Protein AF-A0A1G0J2E4-F1 (afdb_monomer)

Nearest PDB structures (foldseek):
  8hmc-assembly1_C  TM=7.148E-01  e=2.798E-01  Tetrahymena thermophila
  7qtt-assembly1_X  TM=6.176E-01  e=1.067E-01  Homo sapiens
  8j8q-assembly1_C  TM=7.287E-01  e=4.016E-01  Saccharomyces eubayanus
  7dkh-assembly2_E  TM=6.043E-01  e=2.336E-01  Saccharomyces cerevisiae S288C
  8j8p-assembly1_C  TM=6.103E-01  e=6.907E-01  Saccharomyces eubayanus

Structure (mmCIF, N/CA/C/O backbone):
data_AF-A0A1G0J2E4-F1
#
_entry.id   AF-A0A1G0J2E4-F1
#
loop_
_atom_site.group_PDB
_atom_site.id
_atom_site.type_symbol
_atom_site.label_atom_id
_atom_site.label_alt_id
_atom_site.label_comp_id
_atom_site.label_asym_id
_atom_site.label_entity_id
_atom_site.label_seq_id
_atom_site.pdbx_PDB_ins_code
_atom_site.Cartn_x
_atom_site.Cartn_y
_atom_site.Cartn_z
_atom_site.occupancy
_atom_site.B_iso_or_equiv
_atom_site.auth_seq_id
_atom_site.auth_comp_id
_atom_site.auth_asym_id
_atom_site.auth_atom_id
_atom_site.pdbx_PDB_model_num
ATOM 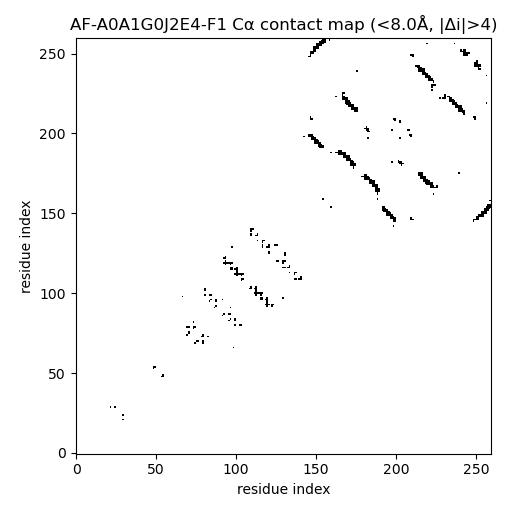1 N N . MET A 1 1 ? 17.991 -10.834 15.964 1.00 51.75 1 MET A N 1
ATOM 2 C CA . MET A 1 1 ? 19.386 -10.876 16.462 1.00 51.75 1 MET A CA 1
ATOM 3 C C . MET A 1 1 ? 19.795 -12.282 16.923 1.00 51.75 1 MET A C 1
ATOM 5 O O . MET A 1 1 ? 20.870 -12.722 16.559 1.00 51.75 1 MET A O 1
ATOM 9 N N . ILE A 1 2 ? 18.917 -13.034 17.602 1.00 51.22 2 ILE A N 1
ATOM 10 C CA . ILE A 1 2 ? 19.187 -14.397 18.121 1.00 51.22 2 ILE A CA 1
ATOM 11 C C . ILE A 1 2 ? 19.500 -15.457 17.041 1.00 51.22 2 ILE A C 1
ATOM 13 O O . ILE A 1 2 ? 20.346 -16.315 17.258 1.00 51.22 2 ILE A O 1
ATOM 17 N N . VAL A 1 3 ? 18.903 -15.365 15.846 1.00 49.97 3 VAL A N 1
ATOM 18 C CA . VAL A 1 3 ? 19.141 -16.332 14.746 1.00 49.97 3 VAL A CA 1
ATOM 19 C C . VAL A 1 3 ? 20.596 -16.314 14.248 1.00 49.97 3 VAL A C 1
ATOM 21 O O . VAL A 1 3 ? 21.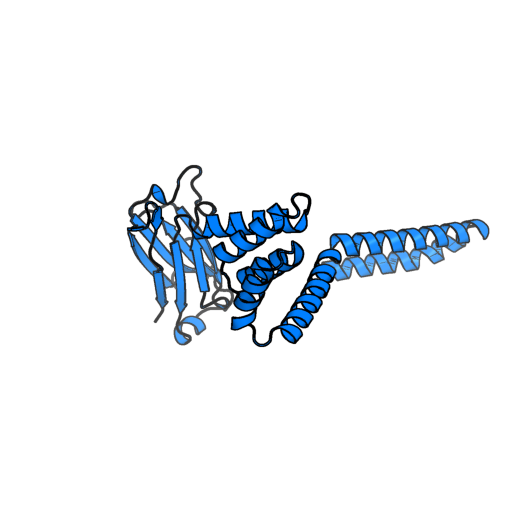151 -17.351 13.899 1.00 49.97 3 VAL A O 1
ATOM 24 N N . TRP A 1 4 ? 21.245 -15.148 14.285 1.00 52.94 4 TRP A N 1
ATOM 25 C CA . TRP A 1 4 ? 22.639 -14.991 13.858 1.00 52.94 4 TRP A CA 1
ATOM 26 C C . TRP A 1 4 ? 23.625 -15.625 14.844 1.00 52.94 4 TRP A C 1
ATOM 28 O O . TRP A 1 4 ? 24.675 -16.116 14.437 1.00 52.94 4 TRP A O 1
ATOM 38 N N . PHE A 1 5 ? 23.263 -15.669 16.128 1.00 67.31 5 PHE A N 1
ATOM 39 C CA . PHE A 1 5 ? 24.106 -16.225 17.181 1.00 67.31 5 PHE A CA 1
ATOM 40 C C . PHE A 1 5 ? 24.201 -17.754 17.083 1.00 67.31 5 PHE A C 1
ATOM 42 O O . PHE A 1 5 ? 25.294 -18.314 17.125 1.00 67.31 5 PHE A O 1
ATOM 49 N N . PHE A 1 6 ? 23.071 -18.432 16.849 1.00 61.62 6 PHE A N 1
ATOM 50 C CA . PHE A 1 6 ? 23.051 -19.888 16.666 1.00 61.62 6 PHE A CA 1
ATOM 51 C C . PHE A 1 6 ? 23.742 -20.334 15.371 1.00 61.62 6 PHE A C 1
ATOM 53 O O . PHE A 1 6 ? 24.428 -21.355 15.373 1.00 61.62 6 PHE A O 1
ATOM 60 N N . GLY A 1 7 ? 23.640 -19.545 14.294 1.00 70.94 7 GLY A N 1
ATOM 61 C CA . GLY A 1 7 ? 24.364 -19.812 13.046 1.00 70.94 7 GLY A CA 1
ATOM 62 C C . GLY A 1 7 ? 25.886 -19.789 13.226 1.00 70.94 7 GLY A C 1
ATOM 63 O O . GLY A 1 7 ? 26.574 -20.698 12.766 1.00 70.94 7 GLY A O 1
ATOM 64 N N . PHE A 1 8 ? 26.410 -18.804 13.963 1.00 74.94 8 PHE A N 1
ATOM 65 C CA . PHE A 1 8 ? 27.841 -18.718 14.277 1.00 74.94 8 PHE A CA 1
ATOM 66 C C . PHE A 1 8 ? 28.316 -19.825 15.229 1.00 74.94 8 PHE A C 1
ATOM 68 O O . PHE A 1 8 ? 29.415 -20.350 15.052 1.00 74.94 8 PHE A O 1
ATOM 75 N N . LEU A 1 9 ? 27.491 -20.215 16.205 1.00 71.06 9 LEU A N 1
ATOM 76 C CA . LEU A 1 9 ? 27.822 -21.277 17.160 1.00 71.06 9 LEU A CA 1
ATOM 77 C C . LEU A 1 9 ? 27.966 -22.643 16.467 1.00 71.06 9 LEU A C 1
ATOM 79 O O . LEU A 1 9 ? 28.937 -23.362 16.701 1.00 71.06 9 LEU A O 1
ATOM 83 N N . ILE A 1 10 ? 27.031 -22.975 15.571 1.00 72.62 10 ILE A N 1
ATOM 84 C CA . ILE A 1 10 ? 27.065 -24.220 14.789 1.00 72.62 10 ILE A CA 1
ATOM 85 C C . ILE A 1 10 ? 28.250 -24.205 13.816 1.00 72.62 10 ILE A C 1
ATOM 87 O O . ILE A 1 10 ? 28.955 -25.204 13.694 1.00 72.62 10 ILE A O 1
ATOM 91 N N . PHE A 1 11 ? 28.526 -23.067 13.174 1.00 75.06 11 PHE A N 1
ATOM 92 C CA . PHE A 1 11 ? 29.676 -22.920 12.279 1.00 75.06 11 PHE A CA 1
ATOM 93 C C . PHE A 1 11 ? 31.010 -23.119 13.019 1.00 75.06 11 PHE A C 1
ATOM 95 O O . PHE A 1 11 ? 31.873 -23.850 12.540 1.00 75.06 11 PHE A O 1
ATOM 102 N N . SER A 1 12 ? 31.150 -22.550 14.220 1.00 72.44 12 SER A N 1
ATOM 103 C CA . SER A 1 12 ? 32.334 -22.722 15.075 1.00 72.44 12 SER A CA 1
ATOM 104 C C . SER A 1 12 ? 32.546 -24.187 15.483 1.00 72.44 12 SER A C 1
ATOM 106 O O . SER A 1 12 ? 33.647 -24.720 15.343 1.00 72.44 12 SER A O 1
ATOM 108 N N . LEU A 1 13 ? 31.477 -24.883 15.889 1.00 74.56 13 LEU A N 1
ATOM 109 C CA . LEU A 1 13 ? 31.532 -26.307 16.240 1.00 74.56 13 LEU A CA 1
ATOM 110 C C . LEU A 1 13 ? 31.956 -27.190 15.059 1.00 74.56 13 LEU A C 1
ATOM 112 O O . LEU A 1 13 ? 32.762 -28.104 15.233 1.00 74.56 13 LEU A O 1
ATOM 116 N N . VAL A 1 14 ? 31.468 -26.897 13.851 1.00 72.62 14 VAL A N 1
ATOM 117 C CA . VAL A 1 14 ? 31.841 -27.635 12.633 1.00 72.62 14 VAL A CA 1
ATOM 118 C C . VAL A 1 14 ? 33.313 -27.398 12.276 1.00 72.62 14 VAL A C 1
ATOM 120 O O . VAL A 1 14 ? 34.027 -28.353 11.977 1.00 72.62 14 VAL A O 1
ATOM 123 N N . VAL A 1 15 ? 33.804 -26.160 12.381 1.00 73.25 15 VAL A N 1
ATOM 124 C CA . VAL A 1 15 ? 35.209 -25.810 12.095 1.00 73.25 15 VAL A CA 1
ATOM 125 C C . VAL A 1 15 ? 36.185 -26.492 13.064 1.00 73.25 15 VAL A C 1
ATOM 127 O O . VAL A 1 15 ? 37.287 -26.857 12.655 1.00 73.25 15 VAL A O 1
ATOM 130 N N . ILE A 1 16 ? 35.777 -26.737 14.314 1.00 73.56 16 ILE A N 1
ATOM 131 C CA . ILE A 1 16 ? 36.595 -27.420 15.333 1.00 73.56 16 ILE A CA 1
ATOM 132 C C . ILE A 1 16 ? 36.508 -28.955 15.215 1.00 73.56 16 ILE A C 1
ATOM 134 O O . ILE A 1 16 ? 37.504 -29.649 15.424 1.00 73.56 16 ILE A O 1
ATOM 138 N N . ALA A 1 17 ? 35.353 -29.511 14.837 1.00 69.50 17 ALA A N 1
ATOM 139 C CA . ALA A 1 17 ? 35.167 -30.961 14.713 1.00 69.50 17 ALA A CA 1
ATOM 140 C C . ALA A 1 17 ? 35.919 -31.575 13.513 1.00 69.50 17 ALA A C 1
ATOM 142 O O . ALA A 1 17 ? 36.373 -32.720 13.573 1.00 69.50 17 ALA A O 1
ATOM 143 N N . ILE A 1 18 ? 36.099 -30.812 12.431 1.00 67.00 18 ILE A N 1
ATOM 144 C CA . ILE A 1 18 ? 36.776 -31.254 11.200 1.00 67.00 18 ILE A CA 1
ATOM 145 C C . ILE A 1 18 ? 38.258 -31.640 11.413 1.00 67.00 18 ILE A C 1
ATOM 147 O O . ILE A 1 18 ? 38.644 -32.723 10.962 1.00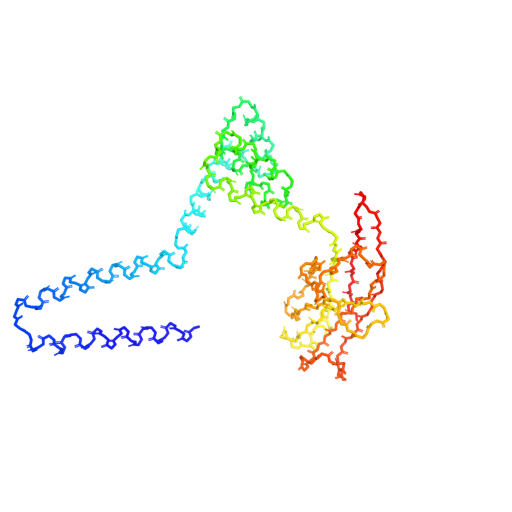 67.00 18 ILE A O 1
ATOM 151 N N . PRO A 1 19 ? 39.116 -30.848 12.093 1.00 59.69 19 PRO A N 1
ATOM 152 C CA . PRO A 1 19 ? 40.505 -31.239 12.346 1.00 59.69 19 PRO A CA 1
ATOM 153 C C . PRO A 1 19 ? 40.621 -32.454 13.278 1.00 59.69 19 PRO A C 1
ATOM 155 O O . PRO A 1 19 ? 41.456 -33.323 13.014 1.00 59.69 19 PRO A O 1
ATOM 158 N N . LEU A 1 20 ? 39.741 -32.569 14.282 1.00 63.78 20 LEU A N 1
ATOM 159 C CA . LEU A 1 20 ? 39.646 -33.728 15.183 1.00 63.78 20 LEU A CA 1
ATOM 160 C C . LEU A 1 20 ? 39.275 -35.013 14.430 1.00 63.78 20 LEU A C 1
ATOM 162 O O . LEU A 1 20 ? 39.907 -36.048 14.625 1.00 63.78 20 LEU A O 1
ATOM 166 N N . PHE A 1 21 ? 38.327 -34.940 13.495 1.00 63.97 21 PHE A N 1
ATOM 167 C CA . PHE A 1 21 ? 37.951 -36.077 12.651 1.00 63.97 21 PHE A CA 1
ATOM 168 C C . PHE A 1 21 ? 39.024 -36.408 11.600 1.00 63.97 21 PHE A C 1
ATOM 170 O O . PHE A 1 21 ? 39.232 -37.567 11.237 1.00 63.97 21 PHE A O 1
ATOM 177 N N . SER A 1 22 ? 39.779 -35.403 11.143 1.00 60.44 22 SER A N 1
ATOM 178 C CA . SER A 1 22 ? 40.856 -35.593 10.168 1.00 60.44 22 SER A CA 1
ATOM 179 C C . SER A 1 22 ? 42.029 -36.413 10.714 1.00 60.44 22 SER A C 1
ATOM 181 O O . SER A 1 22 ? 42.774 -36.985 9.922 1.00 60.44 22 SER A O 1
ATOM 183 N N . LEU A 1 23 ? 42.218 -36.502 12.035 1.00 62.69 23 LEU A N 1
ATOM 184 C CA . LEU A 1 23 ? 43.274 -37.313 12.659 1.00 62.69 23 LEU A CA 1
ATOM 185 C C . LEU A 1 23 ? 43.113 -38.821 12.389 1.00 62.69 23 LEU A C 1
ATOM 187 O O . LEU A 1 23 ? 44.105 -39.540 12.429 1.00 62.69 23 LEU A O 1
ATOM 191 N N . LEU A 1 24 ? 41.913 -39.278 12.013 1.00 60.47 24 LEU A N 1
ATOM 192 C CA . LEU A 1 24 ? 41.598 -40.686 11.730 1.00 60.47 24 LEU A CA 1
ATOM 193 C C . LEU A 1 24 ? 41.700 -41.072 10.239 1.00 60.47 24 LEU A C 1
ATOM 195 O O . LEU A 1 24 ? 41.500 -42.235 9.893 1.00 60.47 24 LEU A O 1
ATOM 199 N N . LEU A 1 25 ? 41.991 -40.130 9.330 1.00 62.25 25 LEU A N 1
ATOM 200 C CA . LEU A 1 25 ? 41.953 -40.374 7.880 1.00 62.25 25 LEU A CA 1
ATOM 201 C C . LEU A 1 25 ? 43.331 -40.301 7.200 1.00 62.25 25 LEU A C 1
ATOM 203 O O . LEU A 1 25 ? 44.137 -39.400 7.440 1.00 62.25 25 LEU A O 1
ATOM 207 N N . THR A 1 26 ? 43.568 -41.224 6.260 1.00 66.00 26 THR A N 1
ATOM 208 C CA . THR A 1 26 ?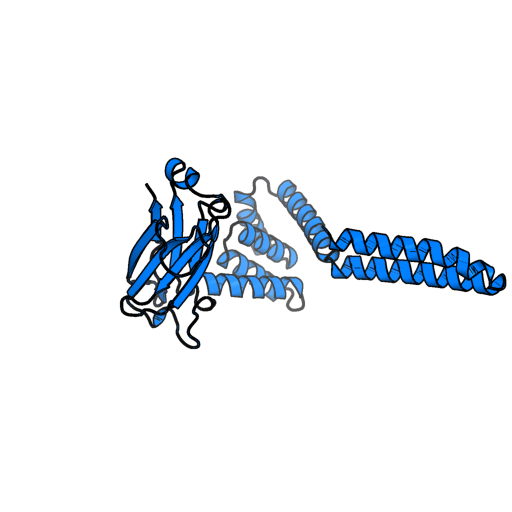 44.779 -41.309 5.425 1.00 66.00 26 THR A CA 1
ATOM 209 C C . THR A 1 26 ? 45.023 -40.010 4.642 1.00 66.00 26 THR A C 1
ATOM 211 O O . THR A 1 26 ? 44.080 -39.400 4.134 1.00 66.00 26 THR A O 1
ATOM 214 N N . ARG A 1 27 ? 46.294 -39.610 4.465 1.00 68.25 27 ARG A N 1
ATOM 215 C CA . ARG A 1 27 ? 46.726 -38.333 3.845 1.00 68.25 27 ARG A CA 1
ATOM 216 C C . ARG A 1 27 ? 46.011 -37.977 2.529 1.00 68.25 27 ARG A C 1
ATOM 218 O O . ARG A 1 27 ? 45.692 -36.812 2.319 1.00 68.25 27 ARG A O 1
ATOM 225 N N . ARG A 1 28 ? 45.698 -38.961 1.673 1.00 68.44 28 ARG A N 1
ATOM 226 C CA . ARG A 1 28 ? 44.948 -38.734 0.421 1.00 68.44 28 ARG A CA 1
ATOM 227 C C . ARG A 1 28 ? 43.482 -38.339 0.645 1.00 68.44 28 ARG A C 1
ATOM 229 O O . ARG A 1 28 ? 42.984 -37.486 -0.076 1.00 68.44 28 ARG A O 1
ATOM 236 N N . ARG A 1 29 ? 42.795 -38.890 1.654 1.00 68.31 29 ARG A N 1
ATOM 237 C CA . ARG A 1 29 ? 41.379 -38.578 1.933 1.00 68.31 29 ARG A CA 1
ATOM 238 C C . ARG A 1 29 ? 41.187 -37.172 2.518 1.00 68.31 29 ARG A C 1
ATOM 240 O O . ARG A 1 29 ? 40.175 -36.543 2.232 1.00 68.31 29 ARG A O 1
ATOM 247 N N . LYS A 1 30 ? 42.175 -36.641 3.255 1.00 69.88 30 LYS A N 1
ATOM 248 C CA . LYS A 1 30 ? 42.134 -35.265 3.793 1.00 69.88 30 LYS A CA 1
ATOM 249 C C . LYS A 1 30 ? 42.059 -34.203 2.690 1.00 69.88 30 LYS A C 1
ATOM 251 O O . LYS A 1 30 ? 41.295 -33.253 2.814 1.00 69.88 30 LYS A O 1
ATOM 256 N N . LEU A 1 31 ? 42.813 -34.389 1.603 1.00 72.12 31 LEU A N 1
ATOM 257 C CA . LEU A 1 31 ? 42.830 -33.454 0.471 1.00 72.12 31 LEU A CA 1
ATOM 258 C C . LEU A 1 31 ? 41.483 -33.412 -0.265 1.00 72.12 31 LEU A C 1
ATOM 260 O O . LEU A 1 31 ? 41.003 -32.330 -0.589 1.00 72.12 31 LEU A O 1
ATOM 264 N N . PHE A 1 32 ? 40.835 -34.566 -0.460 1.00 76.12 32 PHE A N 1
ATOM 265 C CA . PHE A 1 32 ? 39.503 -34.622 -1.072 1.00 76.12 32 PHE A CA 1
ATOM 266 C C . PHE A 1 32 ? 38.431 -33.942 -0.216 1.00 76.12 32 PHE A C 1
ATOM 268 O O . PHE A 1 32 ? 37.598 -33.215 -0.749 1.00 76.12 32 PHE A O 1
ATOM 275 N N . ILE A 1 33 ? 38.468 -34.142 1.105 1.00 79.19 33 ILE A N 1
ATOM 276 C CA . ILE A 1 33 ? 37.508 -33.518 2.025 1.00 79.19 33 ILE A CA 1
ATOM 277 C C . ILE A 1 33 ? 37.673 -31.998 2.027 1.00 79.19 33 ILE A C 1
ATOM 279 O O . ILE A 1 33 ? 36.678 -31.288 1.931 1.00 79.19 33 ILE A O 1
ATOM 283 N N . LEU A 1 34 ? 38.912 -31.499 2.080 1.00 79.75 34 LEU A N 1
ATOM 284 C CA . LEU A 1 34 ? 39.188 -30.061 2.019 1.00 79.75 34 LEU A CA 1
ATOM 285 C C . LEU A 1 34 ? 38.664 -29.441 0.719 1.00 79.75 34 LEU A C 1
ATOM 287 O O . LEU A 1 34 ? 37.985 -28.420 0.767 1.00 79.75 34 LEU A O 1
ATOM 291 N N . PHE A 1 35 ? 38.905 -30.092 -0.422 1.00 84.75 35 PHE A N 1
ATOM 292 C CA . 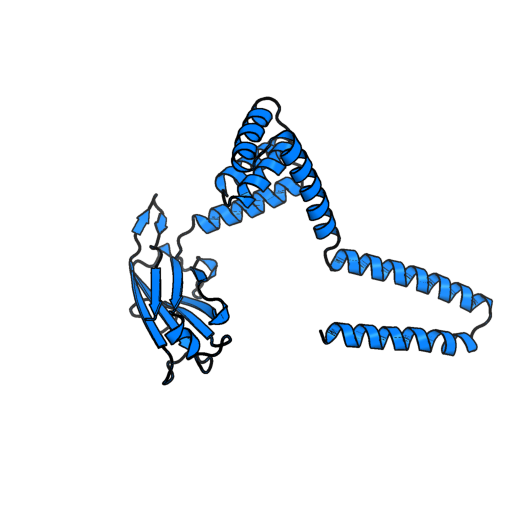PHE A 1 35 ? 38.396 -29.631 -1.713 1.00 84.75 35 PHE A CA 1
ATOM 293 C C . PHE A 1 35 ? 36.860 -29.562 -1.741 1.00 84.75 35 PHE A C 1
ATOM 295 O O . PHE A 1 35 ? 36.295 -28.520 -2.075 1.00 84.75 35 PHE A O 1
ATOM 302 N N . PHE A 1 36 ? 36.172 -30.633 -1.331 1.00 83.75 36 PHE A N 1
ATOM 303 C CA . PHE A 1 36 ? 34.706 -30.661 -1.306 1.00 83.75 36 PHE A CA 1
ATOM 304 C C . PHE A 1 36 ? 34.110 -29.645 -0.328 1.00 83.75 36 PHE A C 1
ATOM 306 O O . PHE A 1 36 ? 33.100 -29.020 -0.644 1.00 83.75 36 PHE A O 1
ATOM 313 N N . LEU A 1 37 ? 34.740 -29.436 0.830 1.00 84.44 37 LEU A N 1
ATOM 314 C CA . LEU A 1 37 ? 34.291 -28.455 1.815 1.00 84.44 37 LEU A CA 1
ATOM 315 C C . LEU A 1 37 ? 34.405 -27.022 1.274 1.00 84.44 37 LEU A C 1
ATOM 317 O O . LEU A 1 37 ? 33.488 -26.224 1.460 1.00 84.44 37 LEU A O 1
ATOM 321 N N . SER A 1 38 ? 35.489 -26.698 0.562 1.00 83.12 38 SER A N 1
ATOM 322 C CA . SER A 1 38 ? 35.655 -25.393 -0.090 1.00 83.12 38 SER A CA 1
ATOM 323 C C . SER A 1 38 ? 34.610 -25.155 -1.181 1.00 83.12 38 SER A C 1
ATOM 325 O O . SER A 1 38 ? 34.040 -24.067 -1.255 1.00 83.12 38 SER A O 1
ATOM 327 N N . VAL A 1 39 ? 34.307 -26.173 -1.992 1.00 92.19 39 VAL A N 1
ATOM 328 C CA . VAL A 1 39 ? 33.250 -26.088 -3.013 1.00 92.19 39 VAL A CA 1
ATOM 329 C C . VAL A 1 39 ? 31.879 -25.906 -2.360 1.00 92.19 39 VAL A C 1
ATOM 331 O O . VAL A 1 39 ? 31.117 -25.030 -2.770 1.00 92.19 39 VAL A O 1
ATOM 334 N N . LEU A 1 40 ? 31.584 -26.666 -1.302 1.00 89.19 40 LEU A N 1
ATOM 335 C CA . LEU A 1 40 ? 30.336 -26.546 -0.551 1.00 89.19 40 LEU A CA 1
ATOM 336 C C . LEU A 1 40 ? 30.187 -25.148 0.064 1.00 89.19 40 LEU A C 1
ATOM 338 O O . LEU A 1 40 ? 29.115 -24.555 -0.018 1.00 89.19 40 LEU A O 1
ATOM 342 N N . PHE A 1 41 ? 31.263 -24.589 0.620 1.00 89.50 41 PHE A N 1
ATOM 343 C CA . PHE A 1 41 ? 31.267 -23.243 1.190 1.00 89.50 41 PHE A CA 1
ATOM 344 C C . PHE A 1 41 ? 30.952 -22.166 0.142 1.00 89.50 41 PHE A C 1
ATOM 346 O O . PHE A 1 41 ? 30.107 -21.303 0.387 1.00 89.50 41 PHE A O 1
ATOM 353 N N . LEU A 1 42 ? 31.559 -22.240 -1.049 1.00 91.88 42 LEU A N 1
ATOM 354 C CA . LEU A 1 42 ? 31.254 -21.322 -2.154 1.00 91.88 42 LEU A CA 1
ATOM 355 C C . LEU A 1 42 ? 29.805 -21.460 -2.632 1.00 91.88 42 LEU A C 1
ATOM 357 O O . LEU A 1 42 ? 29.142 -20.458 -2.901 1.00 91.88 42 LEU A O 1
ATOM 361 N N . MET A 1 43 ? 29.294 -22.688 -2.700 1.00 91.12 43 MET A N 1
ATOM 362 C CA . MET A 1 43 ? 27.932 -22.963 -3.152 1.00 91.12 43 MET A CA 1
ATOM 363 C C . MET A 1 43 ? 26.885 -22.451 -2.151 1.00 91.12 43 MET A C 1
ATOM 365 O O . MET A 1 43 ? 25.909 -21.815 -2.549 1.00 91.12 43 MET A O 1
ATOM 369 N N . VAL A 1 44 ? 27.117 -22.650 -0.849 1.00 91.50 44 VAL A N 1
ATOM 370 C CA . VAL A 1 44 ? 26.257 -22.141 0.231 1.00 91.50 44 VAL A CA 1
ATOM 371 C C . VAL A 1 44 ? 26.317 -20.616 0.304 1.00 91.50 44 VAL A C 1
ATOM 373 O O . VAL A 1 44 ? 25.270 -19.974 0.374 1.00 91.50 44 VAL A O 1
ATOM 376 N N . GLY A 1 45 ? 27.512 -20.022 0.228 1.00 84.44 45 GLY A N 1
ATOM 377 C CA . GLY A 1 45 ? 27.689 -18.567 0.218 1.00 84.44 45 GLY A CA 1
ATOM 378 C C . GLY A 1 45 ? 27.014 -17.902 -0.984 1.00 84.44 45 GLY A C 1
ATOM 379 O O . GLY A 1 45 ? 26.288 -16.921 -0.821 1.00 84.44 45 GLY A O 1
ATOM 380 N N . GLY A 1 46 ? 27.177 -18.476 -2.180 1.00 86.06 46 GLY A N 1
ATOM 381 C CA . GLY A 1 46 ? 26.478 -18.038 -3.387 1.00 86.06 46 GLY A CA 1
ATOM 382 C C . GLY A 1 46 ? 24.960 -18.165 -3.247 1.00 86.06 46 GLY A C 1
ATOM 383 O O . GLY A 1 46 ? 24.238 -17.200 -3.489 1.00 86.06 46 GLY A O 1
ATOM 384 N N . GLY A 1 47 ? 24.467 -19.317 -2.783 1.00 86.19 47 GLY A N 1
ATOM 385 C CA . GLY A 1 47 ? 23.040 -19.553 -2.551 1.00 86.19 47 GLY A CA 1
ATOM 386 C C . GLY A 1 47 ? 22.419 -18.556 -1.569 1.00 86.19 47 GLY A C 1
ATOM 387 O O . GLY A 1 47 ? 21.370 -17.985 -1.858 1.00 86.19 47 GLY A O 1
ATOM 388 N N . LEU A 1 48 ? 23.095 -18.274 -0.453 1.00 85.12 48 LEU A N 1
ATOM 389 C CA . LEU A 1 48 ? 22.686 -17.255 0.520 1.00 85.12 48 LEU A CA 1
ATOM 390 C C . LEU A 1 48 ? 22.673 -15.846 -0.079 1.00 85.12 48 LEU A C 1
ATOM 392 O O . LEU A 1 48 ? 21.728 -15.101 0.167 1.00 85.12 48 LEU A O 1
ATOM 396 N N . TYR A 1 49 ? 23.670 -15.484 -0.892 1.00 79.19 49 TYR A N 1
ATOM 397 C CA . TYR A 1 49 ? 23.702 -14.195 -1.591 1.00 79.19 49 TYR A CA 1
ATOM 398 C C . TYR A 1 49 ? 22.502 -14.023 -2.536 1.00 79.19 49 TYR A C 1
ATOM 400 O O . TYR A 1 49 ? 21.881 -12.957 -2.573 1.00 79.19 49 TYR A O 1
ATOM 408 N N . PHE A 1 50 ? 22.129 -15.080 -3.263 1.00 78.31 50 PHE A N 1
ATOM 409 C CA . PHE A 1 50 ? 20.937 -15.073 -4.111 1.00 78.31 50 PHE A CA 1
ATOM 410 C C . PHE A 1 50 ? 19.637 -15.043 -3.290 1.00 78.31 50 PHE A C 1
ATOM 412 O O . PHE A 1 50 ? 18.742 -14.263 -3.617 1.00 78.31 50 PHE A O 1
ATOM 419 N N . PHE A 1 51 ? 19.544 -15.823 -2.208 1.00 76.12 51 PHE A N 1
ATOM 420 C CA . PHE A 1 51 ? 18.348 -15.931 -1.361 1.00 76.12 51 PHE A CA 1
ATOM 421 C C . PHE A 1 51 ? 18.060 -14.658 -0.551 1.00 76.12 51 PHE A C 1
ATOM 423 O O . PHE A 1 51 ? 16.909 -14.252 -0.423 1.00 76.12 51 PHE A O 1
ATOM 430 N N . LEU A 1 52 ? 19.098 -13.976 -0.057 1.00 73.19 52 LEU A N 1
ATOM 431 C CA . LEU A 1 52 ? 18.984 -12.705 0.674 1.00 73.19 52 LEU A CA 1
ATOM 432 C C . LEU A 1 52 ? 18.772 -11.489 -0.248 1.00 73.19 52 LEU A C 1
ATOM 434 O O . LEU A 1 52 ? 18.734 -10.355 0.226 1.00 73.19 52 LEU A O 1
ATOM 438 N N . GLY A 1 53 ? 18.629 -11.702 -1.560 1.00 70.12 53 GLY A N 1
ATOM 439 C CA . GLY A 1 53 ? 18.293 -10.640 -2.506 1.00 70.12 53 GLY A CA 1
ATOM 440 C C . GLY A 1 53 ? 19.481 -9.798 -2.981 1.00 70.12 53 GLY A C 1
ATOM 441 O O . GLY A 1 53 ? 19.285 -8.652 -3.385 1.00 70.12 53 GLY A O 1
ATOM 442 N N . GLY A 1 54 ? 20.708 -10.333 -3.009 1.00 74.06 54 GLY A N 1
ATOM 443 C CA . GLY A 1 54 ? 21.887 -9.624 -3.535 1.00 74.06 54 GLY A CA 1
ATOM 444 C C . GLY A 1 54 ? 21.704 -9.107 -4.973 1.00 74.06 54 GLY A C 1
ATOM 445 O O . GLY A 1 54 ? 22.121 -7.996 -5.303 1.00 74.06 54 GLY A O 1
ATOM 446 N N . LEU A 1 55 ? 20.956 -9.844 -5.807 1.00 60.94 55 LEU A N 1
ATOM 447 C CA . LEU A 1 55 ? 20.549 -9.402 -7.151 1.00 60.94 55 LEU A CA 1
ATOM 448 C C . LEU A 1 55 ? 19.715 -8.113 -7.137 1.00 60.94 55 LEU A C 1
ATOM 450 O O . LEU A 1 55 ? 19.818 -7.303 -8.058 1.00 60.94 55 LEU A O 1
ATOM 454 N N . GLN A 1 56 ? 18.888 -7.913 -6.112 1.00 61.81 56 GLN A N 1
ATOM 455 C CA . GLN A 1 56 ? 18.056 -6.722 -5.977 1.00 61.81 56 GLN A CA 1
ATOM 456 C C . GLN A 1 56 ? 18.910 -5.501 -5.625 1.00 61.81 56 GLN A C 1
ATOM 458 O O . GLN A 1 56 ? 18.740 -4.446 -6.233 1.00 61.81 56 GLN A O 1
ATOM 463 N N . GLN A 1 57 ? 19.888 -5.656 -4.728 1.00 63.97 57 GLN A N 1
ATOM 464 C CA . GLN A 1 57 ? 20.835 -4.588 -4.385 1.00 63.97 57 GLN A CA 1
ATOM 465 C C . GLN A 1 57 ? 21.691 -4.172 -5.588 1.00 63.97 57 GLN A C 1
ATOM 467 O O . GLN A 1 57 ? 21.879 -2.980 -5.832 1.00 63.97 57 GLN A O 1
ATOM 472 N N . LEU A 1 58 ? 22.142 -5.134 -6.398 1.00 66.00 58 LEU A N 1
ATOM 473 C CA . LEU A 1 58 ? 22.948 -4.848 -7.586 1.00 66.00 58 LEU A CA 1
ATOM 474 C C . LEU A 1 58 ? 22.150 -4.104 -8.674 1.00 66.00 58 LEU A C 1
ATOM 476 O O . LEU A 1 58 ? 22.699 -3.242 -9.363 1.00 66.00 58 LEU A O 1
ATOM 480 N N . ARG A 1 59 ? 20.844 -4.383 -8.803 1.00 66.44 59 ARG A N 1
ATOM 481 C CA . ARG A 1 59 ? 19.930 -3.622 -9.678 1.00 66.44 59 ARG A CA 1
ATOM 482 C C . ARG A 1 59 ? 19.711 -2.199 -9.171 1.00 66.44 59 ARG A C 1
ATOM 484 O O . ARG A 1 59 ? 19.804 -1.265 -9.958 1.00 66.44 59 ARG A O 1
ATOM 491 N N . LEU A 1 60 ? 19.486 -2.018 -7.868 1.00 64.00 60 LEU A N 1
ATOM 492 C CA . LEU A 1 60 ? 19.332 -0.689 -7.260 1.00 64.00 60 LEU A CA 1
ATOM 493 C C . LEU A 1 60 ? 20.587 0.178 -7.461 1.00 64.00 60 LEU A C 1
ATOM 495 O O . LEU A 1 60 ? 20.469 1.352 -7.805 1.00 64.00 60 LEU A O 1
ATOM 499 N N . TYR A 1 61 ? 21.779 -0.412 -7.333 1.00 67.81 61 TYR A N 1
ATOM 500 C CA . TYR A 1 61 ? 23.052 0.267 -7.587 1.00 67.81 61 TYR A CA 1
ATOM 501 C C . TYR A 1 61 ? 23.233 0.669 -9.062 1.00 67.81 61 TYR A C 1
ATOM 503 O O . TYR A 1 61 ? 23.572 1.818 -9.351 1.00 67.81 61 TYR A O 1
ATOM 511 N N . LYS A 1 62 ? 22.950 -0.240 -10.011 1.00 71.06 62 LYS A N 1
ATOM 512 C CA . LYS A 1 62 ? 22.997 0.063 -11.455 1.00 71.06 62 LYS A CA 1
ATOM 513 C C . LYS A 1 62 ? 21.994 1.151 -11.849 1.00 71.06 62 LYS A C 1
ATOM 515 O O . LYS A 1 62 ? 22.365 2.090 -12.547 1.00 71.06 62 LYS A O 1
ATOM 520 N N . ASN A 1 63 ? 20.767 1.077 -11.342 1.00 67.69 63 ASN A N 1
ATOM 521 C CA . ASN A 1 63 ? 19.733 2.077 -11.603 1.00 67.69 63 ASN A CA 1
ATOM 522 C C . ASN A 1 63 ? 20.120 3.445 -11.019 1.00 67.69 63 ASN A C 1
ATOM 524 O O . ASN A 1 63 ? 19.923 4.467 -11.669 1.00 67.69 63 ASN A O 1
ATOM 528 N N . GLY A 1 64 ? 20.741 3.481 -9.834 1.00 68.81 64 GLY A N 1
ATOM 529 C CA . GLY A 1 64 ? 21.269 4.711 -9.236 1.00 68.81 64 GLY A CA 1
ATOM 530 C C . GLY A 1 64 ? 22.382 5.367 -10.064 1.00 68.81 64 GLY A C 1
ATOM 531 O O . GLY A 1 64 ? 22.402 6.590 -10.201 1.00 68.81 64 GLY A O 1
ATOM 532 N N . LEU A 1 65 ? 23.273 4.575 -10.670 1.00 73.12 65 LEU A N 1
ATOM 533 C CA . LEU A 1 65 ? 24.307 5.069 -11.590 1.00 73.12 65 LEU A CA 1
ATOM 534 C C . LEU A 1 65 ? 23.712 5.664 -12.872 1.00 73.12 65 LEU A C 1
ATOM 536 O O . LEU A 1 65 ? 24.197 6.683 -13.360 1.00 73.12 65 LEU A O 1
ATOM 540 N N . GLU A 1 66 ? 22.659 5.060 -13.413 1.00 67.81 66 GLU A N 1
ATOM 541 C CA . GLU A 1 66 ? 21.978 5.582 -14.603 1.00 67.81 66 GLU A CA 1
ATOM 542 C C . GLU A 1 66 ? 21.178 6.844 -14.305 1.00 67.81 66 GLU A C 1
ATOM 544 O O . GLU A 1 66 ? 21.263 7.812 -15.057 1.00 67.81 66 GLU A O 1
ATOM 549 N N . ILE A 1 67 ? 20.487 6.887 -13.165 1.00 64.69 67 ILE A N 1
ATOM 550 C CA . ILE A 1 67 ? 19.817 8.098 -12.683 1.00 64.69 67 ILE A CA 1
ATOM 551 C C . ILE A 1 67 ? 20.841 9.217 -12.454 1.00 64.69 67 ILE A C 1
ATOM 553 O O . ILE A 1 67 ? 20.552 10.367 -12.772 1.00 64.69 67 ILE A O 1
ATOM 557 N N . LYS A 1 68 ? 22.049 8.907 -11.962 1.00 69.44 68 LYS A N 1
ATOM 558 C CA . LYS A 1 68 ? 23.134 9.889 -11.814 1.00 69.44 68 LYS A CA 1
ATOM 559 C C . LYS A 1 68 ? 23.610 10.431 -13.167 1.00 69.44 68 LYS A C 1
ATOM 561 O O . LYS A 1 68 ? 23.693 11.646 -13.308 1.00 69.44 68 LYS A O 1
ATOM 566 N N . LYS A 1 69 ? 23.832 9.567 -14.166 1.00 73.00 69 LYS A N 1
ATOM 567 C CA . LYS A 1 69 ? 24.188 9.987 -15.538 1.00 73.00 69 LYS A CA 1
ATOM 568 C C . LYS A 1 69 ? 23.106 10.864 -16.169 1.00 73.00 69 LYS A C 1
ATOM 570 O O . LYS A 1 69 ? 23.412 11.889 -16.761 1.00 73.00 69 LYS A O 1
ATOM 575 N N . ILE A 1 70 ? 21.837 10.506 -15.982 1.00 67.94 70 ILE A N 1
ATOM 576 C CA . ILE A 1 70 ? 20.704 11.323 -16.431 1.00 67.94 70 ILE A CA 1
ATOM 577 C C . ILE A 1 70 ? 20.670 12.651 -15.660 1.00 67.94 70 ILE A C 1
ATOM 579 O O . ILE A 1 70 ? 20.499 13.711 -16.244 1.00 67.94 70 ILE A O 1
ATOM 583 N N . LYS A 1 71 ? 20.884 12.661 -14.348 1.00 66.69 71 LYS A N 1
ATOM 584 C CA . LYS A 1 71 ? 20.924 13.917 -13.588 1.00 66.69 71 LYS A CA 1
ATOM 585 C C . LYS A 1 71 ? 22.042 14.851 -14.076 1.00 66.69 71 LYS A C 1
ATOM 587 O O . LYS A 1 71 ? 21.813 16.052 -14.184 1.00 66.69 71 LYS A O 1
ATOM 592 N N . GLU A 1 72 ? 23.211 14.302 -14.401 1.00 71.12 72 GLU A N 1
ATOM 593 C CA . GLU A 1 72 ? 24.344 15.03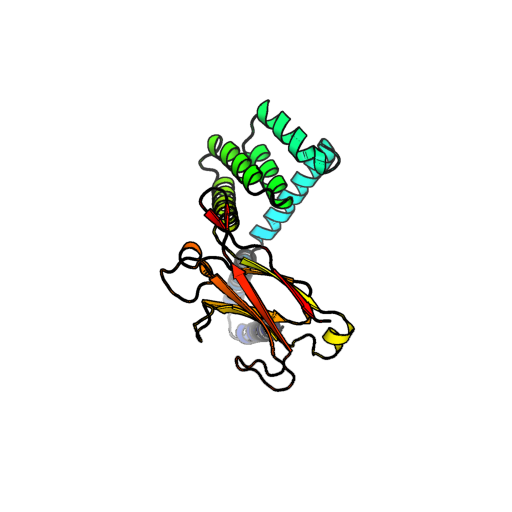5 -14.985 1.00 71.12 72 GLU A CA 1
ATOM 594 C C . GLU A 1 72 ? 24.041 15.551 -16.406 1.00 71.12 72 GLU A C 1
ATOM 596 O O . GLU A 1 72 ? 24.424 16.669 -16.736 1.00 71.12 72 GLU A O 1
ATOM 601 N N . GLU A 1 73 ? 23.301 14.794 -17.221 1.00 65.31 73 GLU A N 1
ATOM 602 C CA . GLU A 1 73 ? 22.919 15.182 -18.590 1.00 65.31 73 GLU A CA 1
ATOM 603 C C . GLU A 1 73 ? 21.726 16.169 -18.639 1.00 65.31 73 GLU A C 1
ATOM 605 O O . GLU A 1 73 ? 21.658 17.001 -19.543 1.00 65.31 73 GLU A O 1
ATOM 610 N N . TYR A 1 74 ? 20.784 16.121 -17.682 1.00 59.22 74 TYR A N 1
ATOM 611 C CA . TYR A 1 74 ? 19.487 16.827 -17.769 1.00 59.22 74 TYR A CA 1
ATOM 612 C C . TYR A 1 74 ? 19.237 17.922 -16.706 1.00 59.22 74 TYR A C 1
ATOM 614 O O . TYR A 1 74 ? 18.339 18.753 -16.910 1.00 59.22 74 TYR A O 1
ATOM 622 N N . GLY A 1 75 ? 20.017 17.993 -15.618 1.00 64.50 75 GLY A N 1
ATOM 623 C CA . GLY A 1 75 ? 19.906 19.030 -14.576 1.00 64.50 75 GLY A CA 1
ATOM 624 C C . GLY A 1 75 ? 18.948 18.689 -13.418 1.00 64.50 75 GLY A C 1
ATOM 625 O O . GLY A 1 75 ? 18.851 17.538 -13.000 1.00 64.50 75 GLY A O 1
ATOM 626 N N . ALA A 1 76 ? 18.274 19.690 -12.831 1.00 58.41 76 ALA A N 1
ATOM 627 C CA . ALA A 1 76 ? 17.398 19.515 -11.658 1.00 58.41 76 ALA A CA 1
ATOM 628 C C . ALA A 1 76 ? 16.143 18.653 -11.945 1.00 58.41 76 ALA A C 1
ATOM 630 O O . ALA A 1 76 ? 15.551 18.745 -13.021 1.00 58.41 76 ALA A O 1
ATOM 631 N N . LEU A 1 77 ? 15.737 17.843 -10.953 1.00 54.56 77 LEU A N 1
ATOM 632 C CA . LEU A 1 77 ? 14.807 16.701 -11.067 1.00 54.56 77 LEU A CA 1
ATOM 633 C C . LEU A 1 77 ? 13.428 17.026 -11.672 1.00 54.56 77 LEU A C 1
ATOM 635 O O . LEU A 1 77 ? 12.890 16.196 -12.406 1.00 54.56 77 LEU A O 1
ATOM 639 N N . ASP A 1 78 ? 12.885 18.219 -11.434 1.00 58.53 78 ASP A N 1
ATOM 640 C CA . ASP A 1 78 ? 11.520 18.577 -11.853 1.00 58.53 78 ASP A CA 1
ATOM 641 C C . ASP A 1 78 ? 11.382 18.715 -13.380 1.00 58.53 78 ASP A C 1
ATOM 643 O O . ASP A 1 78 ? 10.330 18.426 -13.948 1.00 58.53 78 ASP A O 1
ATOM 647 N N . ASN A 1 79 ? 12.478 19.051 -14.071 1.00 68.81 79 ASN A N 1
ATOM 648 C CA . ASN A 1 79 ? 12.514 19.210 -15.529 1.00 68.81 79 ASN A CA 1
ATOM 649 C C . ASN A 1 79 ? 13.028 17.966 -16.273 1.00 68.81 79 ASN A C 1
ATOM 651 O O . ASN A 1 79 ? 12.956 17.919 -17.505 1.00 68.81 79 ASN A O 1
ATOM 655 N N . ILE A 1 80 ? 13.539 16.952 -15.561 1.00 76.31 80 ILE A N 1
ATOM 656 C CA . ILE A 1 80 ? 14.106 15.745 -16.186 1.00 76.31 80 ILE A CA 1
ATOM 657 C C . ILE A 1 80 ? 13.011 14.938 -16.876 1.00 76.31 80 ILE A C 1
ATOM 659 O O . ILE A 1 80 ? 13.186 14.553 -18.027 1.00 76.31 80 ILE A O 1
ATOM 663 N N . ALA A 1 81 ? 11.872 14.714 -16.211 1.00 82.50 81 ALA A N 1
ATOM 664 C CA . ALA A 1 81 ? 10.780 13.926 -16.783 1.00 82.50 81 ALA A CA 1
ATOM 665 C C . ALA A 1 81 ? 10.258 14.547 -18.086 1.00 82.50 81 ALA A C 1
ATOM 667 O O . ALA A 1 81 ? 10.030 13.840 -19.064 1.00 82.50 81 ALA A O 1
ATOM 668 N N . LEU A 1 82 ? 10.124 15.876 -18.115 1.00 84.19 82 LEU A N 1
ATOM 669 C CA . LEU A 1 82 ? 9.640 16.610 -19.279 1.00 84.19 82 LEU A CA 1
ATOM 670 C C . LEU A 1 82 ? 10.633 16.530 -20.446 1.00 84.19 82 LEU A C 1
ATOM 672 O O . LEU A 1 82 ? 10.263 16.070 -21.525 1.00 84.19 82 LEU A O 1
ATOM 676 N N . LYS A 1 83 ? 11.906 16.880 -20.220 1.00 83.75 83 LYS A N 1
ATOM 677 C CA . LYS A 1 83 ? 12.949 16.813 -21.261 1.00 83.75 83 LYS A CA 1
ATOM 678 C C . LYS A 1 83 ? 13.177 15.388 -21.767 1.00 83.75 83 LYS A C 1
ATOM 680 O O . LYS A 1 83 ? 13.358 15.177 -22.966 1.00 83.75 83 LYS A O 1
ATOM 685 N N . LEU A 1 84 ? 13.159 14.405 -20.866 1.00 84.62 84 LEU A N 1
ATOM 686 C CA . LEU A 1 84 ? 13.320 12.997 -21.216 1.00 84.62 84 LEU A CA 1
ATOM 687 C C . LEU A 1 84 ? 12.132 12.501 -22.049 1.00 84.62 84 LEU A C 1
ATOM 689 O O . LEU A 1 84 ? 12.347 11.876 -23.081 1.00 84.62 84 LEU A O 1
ATOM 693 N N . ASN A 1 85 ? 10.896 12.836 -21.669 1.00 88.62 85 ASN A N 1
ATOM 694 C CA . ASN A 1 85 ? 9.702 12.520 -22.457 1.00 88.62 85 ASN A CA 1
ATOM 695 C C . ASN A 1 85 ? 9.765 13.146 -23.863 1.00 88.62 85 ASN A C 1
ATOM 697 O O . ASN A 1 85 ? 9.507 12.465 -24.853 1.00 88.62 85 ASN A O 1
ATOM 701 N N . GLU A 1 86 ? 10.169 14.413 -23.989 1.00 88.31 86 GLU A N 1
ATOM 702 C CA . GLU A 1 86 ? 10.345 15.061 -25.298 1.00 88.31 86 GLU A CA 1
ATOM 703 C C . GLU A 1 86 ? 11.412 14.377 -26.160 1.00 88.31 86 GLU A C 1
ATOM 705 O O . GLU A 1 86 ? 11.195 14.145 -27.354 1.00 88.31 86 GLU A O 1
ATOM 710 N N . LYS A 1 87 ? 12.557 14.018 -25.566 1.00 87.81 87 LYS A N 1
ATOM 711 C CA . LYS A 1 87 ? 13.617 13.278 -26.262 1.00 87.81 87 LYS A CA 1
ATOM 712 C C . LYS A 1 87 ? 13.110 11.920 -26.729 1.00 87.81 87 LYS A C 1
ATOM 714 O O . LYS A 1 87 ? 13.329 11.580 -27.887 1.00 87.81 87 LYS A O 1
ATOM 719 N N . LEU A 1 88 ? 12.404 11.181 -25.876 1.00 90.12 88 LEU A N 1
ATOM 720 C CA . LEU A 1 88 ? 11.882 9.850 -26.194 1.00 90.12 88 LEU A CA 1
ATOM 721 C C . LEU A 1 88 ? 10.770 9.880 -27.238 1.00 90.12 88 LEU A C 1
ATOM 723 O O . LEU A 1 88 ? 10.637 8.940 -28.010 1.00 90.12 88 LEU A O 1
ATOM 727 N N . ARG A 1 89 ? 10.019 10.977 -27.341 1.00 88.50 89 ARG A N 1
ATOM 728 C CA . ARG A 1 89 ? 9.084 11.179 -28.456 1.00 88.50 89 ARG A CA 1
ATOM 729 C C . ARG A 1 89 ? 9.799 11.339 -29.797 1.00 88.50 89 ARG A C 1
ATOM 731 O O . ARG A 1 89 ? 9.279 10.891 -30.810 1.00 88.50 89 ARG A O 1
ATOM 738 N N . LYS A 1 90 ? 10.977 11.971 -29.812 1.00 91.44 90 LYS A N 1
ATOM 739 C CA . LYS A 1 90 ? 11.791 12.159 -31.029 1.00 91.44 90 LYS A CA 1
ATOM 740 C C . LYS A 1 90 ? 12.650 10.937 -31.357 1.00 91.44 90 LYS A C 1
ATOM 742 O O . LYS A 1 90 ? 12.845 10.615 -32.523 1.00 91.44 90 LYS A O 1
ATOM 747 N N . ARG A 1 91 ? 13.203 10.292 -30.332 1.00 89.44 91 ARG A N 1
ATOM 748 C CA . ARG A 1 91 ? 14.049 9.097 -30.412 1.00 89.44 91 ARG A CA 1
ATOM 749 C C . ARG A 1 91 ? 13.589 8.094 -29.353 1.00 89.44 91 ARG A C 1
ATOM 751 O O . ARG A 1 91 ? 14.139 8.097 -28.250 1.00 89.44 91 ARG A O 1
ATOM 758 N N . P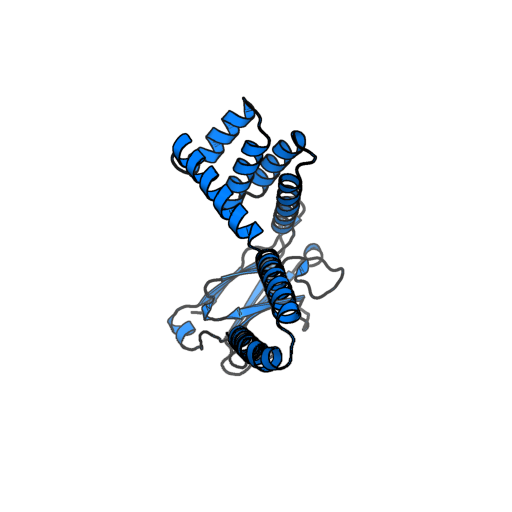RO A 1 92 ? 12.571 7.280 -29.669 1.00 90.00 92 PRO A N 1
ATOM 759 C CA . PRO A 1 92 ? 12.069 6.269 -28.752 1.00 90.00 92 PRO A CA 1
ATOM 760 C C . PRO A 1 92 ? 13.156 5.253 -28.400 1.00 90.00 92 PRO A C 1
ATOM 762 O O . PRO A 1 92 ? 13.900 4.803 -29.269 1.00 90.00 92 PRO A O 1
ATOM 765 N N . ASP A 1 93 ? 13.228 4.882 -27.126 1.00 89.38 93 ASP A N 1
ATOM 766 C CA . ASP A 1 93 ? 14.139 3.861 -26.606 1.00 89.38 93 ASP A CA 1
ATOM 767 C C . ASP A 1 93 ? 13.434 3.110 -25.461 1.00 89.38 93 ASP A C 1
ATOM 769 O O . ASP A 1 93 ? 12.969 3.769 -24.521 1.00 89.38 93 ASP A O 1
ATOM 773 N N . PRO A 1 94 ? 13.351 1.762 -25.491 1.00 91.25 94 PRO A N 1
ATOM 774 C CA . PRO A 1 94 ? 12.735 0.986 -24.415 1.00 91.25 94 PRO A CA 1
ATOM 775 C C . PRO A 1 94 ? 13.319 1.303 -23.035 1.00 91.25 94 PRO A C 1
ATOM 777 O O . PRO A 1 94 ? 12.588 1.375 -22.043 1.00 91.25 94 PRO A O 1
ATOM 780 N N . LYS A 1 95 ? 14.638 1.509 -22.960 1.00 90.06 95 LYS A N 1
ATOM 781 C CA . LYS A 1 95 ? 15.326 1.767 -21.695 1.00 90.06 95 LYS A CA 1
ATOM 782 C C . LYS A 1 95 ? 15.050 3.177 -21.180 1.00 90.06 95 LYS A C 1
ATOM 784 O O . LYS A 1 95 ? 14.768 3.352 -19.997 1.00 90.06 95 LYS A O 1
ATOM 789 N N . GLY A 1 96 ? 15.062 4.178 -22.051 1.00 89.88 96 GLY A N 1
ATOM 790 C CA . GLY A 1 96 ? 14.650 5.530 -21.692 1.00 89.88 96 GLY A CA 1
ATOM 791 C C . GLY A 1 96 ? 13.201 5.600 -21.194 1.00 89.88 96 GLY A C 1
ATOM 792 O O . GLY A 1 96 ? 12.945 6.237 -20.171 1.00 89.88 96 GLY A O 1
ATOM 793 N N . TRP A 1 97 ? 12.267 4.891 -21.840 1.00 94.00 97 TRP A N 1
ATOM 794 C CA . TRP A 1 97 ? 10.876 4.785 -21.377 1.00 94.00 97 TRP A CA 1
ATOM 795 C C . TRP A 1 97 ? 10.758 4.104 -20.007 1.00 94.00 97 TRP A C 1
ATOM 797 O O . TRP A 1 97 ? 10.003 4.575 -19.154 1.00 94.00 97 TRP A O 1
ATOM 807 N N . TYR A 1 98 ? 11.552 3.058 -19.750 1.00 93.12 98 TYR A N 1
ATOM 808 C CA . TYR A 1 98 ? 11.659 2.448 -18.421 1.00 93.12 98 TYR A CA 1
ATOM 809 C C . TYR A 1 98 ? 12.097 3.470 -17.361 1.00 93.12 98 TYR A C 1
ATOM 811 O O . TYR A 1 98 ? 11.446 3.611 -16.324 1.00 93.12 98 TYR A O 1
ATOM 819 N N . LEU A 1 99 ? 13.167 4.225 -17.623 1.00 90.12 99 LEU A N 1
ATOM 820 C CA . LEU A 1 99 ? 13.705 5.203 -16.671 1.00 90.12 99 LEU A CA 1
ATOM 821 C C . LEU A 1 99 ? 12.723 6.351 -16.415 1.00 90.12 99 LEU A C 1
ATOM 823 O O . LEU A 1 99 ? 12.548 6.760 -15.266 1.00 90.12 99 LEU A O 1
ATOM 827 N N . LEU A 1 100 ? 12.024 6.816 -17.454 1.00 91.75 100 LEU A N 1
ATOM 828 C CA . LEU A 1 100 ? 10.948 7.794 -17.315 1.00 91.75 100 LEU A CA 1
ATOM 829 C C . LEU A 1 100 ? 9.803 7.251 -16.441 1.00 91.75 100 LEU A C 1
ATOM 831 O O . LEU A 1 100 ? 9.311 7.960 -15.564 1.00 91.75 100 LEU A O 1
ATOM 835 N N . GLY A 1 101 ? 9.425 5.982 -16.614 1.00 93.44 101 GLY A N 1
ATOM 836 C CA . GLY A 1 101 ? 8.437 5.317 -15.764 1.00 93.44 101 GLY A CA 1
ATOM 837 C C . GLY A 1 101 ? 8.865 5.241 -14.296 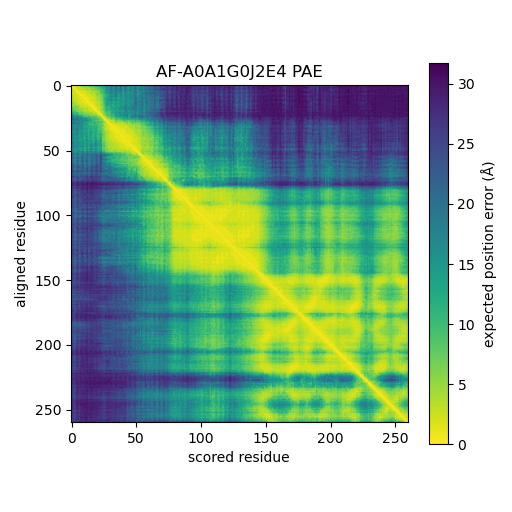1.00 93.44 101 GLY A C 1
ATOM 838 O O . GLY A 1 101 ? 8.093 5.608 -13.409 1.00 93.44 101 GLY A O 1
ATOM 839 N N . LYS A 1 102 ? 10.117 4.850 -14.013 1.00 90.75 102 LYS A N 1
ATOM 840 C CA . LYS A 1 102 ? 10.669 4.841 -12.642 1.00 90.75 102 LYS A CA 1
ATOM 841 C C . LYS A 1 102 ? 10.695 6.245 -12.033 1.00 90.75 102 LYS A C 1
ATOM 843 O O . LYS A 1 102 ? 10.397 6.392 -10.848 1.00 90.75 102 LYS A O 1
ATOM 848 N N . LEU A 1 103 ? 11.009 7.268 -12.829 1.00 89.25 103 LEU A N 1
ATOM 849 C CA . LEU A 1 103 ? 10.982 8.660 -12.387 1.00 89.25 103 LEU A CA 1
ATOM 850 C C . LEU A 1 103 ? 9.559 9.088 -12.009 1.00 89.25 103 LEU A C 1
ATOM 852 O O . LEU A 1 103 ? 9.355 9.602 -10.911 1.00 89.25 103 LEU A O 1
ATOM 856 N N . TYR A 1 104 ? 8.561 8.794 -12.844 1.00 91.81 104 TYR A N 1
ATOM 857 C CA . TYR A 1 104 ? 7.163 9.077 -12.512 1.00 91.81 104 TYR A CA 1
ATOM 858 C C . TYR A 1 104 ? 6.674 8.310 -11.275 1.00 91.81 104 TYR A C 1
ATOM 860 O O . TYR A 1 104 ? 5.967 8.890 -10.449 1.00 91.81 104 TYR A O 1
ATOM 868 N N . LEU A 1 105 ? 7.091 7.052 -11.078 1.00 88.50 105 LEU A N 1
ATOM 869 C CA . LEU A 1 105 ? 6.805 6.308 -9.843 1.00 88.50 105 LEU A CA 1
ATOM 870 C C . LEU A 1 105 ? 7.407 6.986 -8.608 1.00 88.50 105 LEU A C 1
ATOM 872 O O . LEU A 1 105 ? 6.733 7.090 -7.586 1.00 88.50 105 LEU A O 1
ATOM 876 N N . SER A 1 106 ? 8.642 7.489 -8.702 1.00 85.56 106 SER A N 1
ATOM 877 C CA . SER A 1 106 ? 9.285 8.222 -7.598 1.00 85.56 106 SER A CA 1
ATOM 878 C C . SER A 1 106 ? 8.533 9.503 -7.214 1.00 85.56 106 SER A C 1
ATOM 880 O O . SER A 1 106 ? 8.601 9.944 -6.072 1.00 85.56 106 SER A O 1
ATOM 882 N N . GLN A 1 107 ? 7.761 10.057 -8.153 1.00 86.25 107 GLN A N 1
ATOM 883 C CA . GLN A 1 107 ? 6.905 11.230 -7.972 1.00 86.25 107 GLN A CA 1
ATOM 884 C C . GLN A 1 107 ? 5.448 10.854 -7.639 1.00 86.25 107 GLN A C 1
ATOM 886 O O . GLN A 1 107 ? 4.574 11.719 -7.631 1.00 86.25 107 GLN A O 1
ATOM 891 N N . ASN A 1 108 ? 5.162 9.568 -7.394 1.00 85.69 108 ASN A N 1
ATOM 892 C CA . ASN A 1 108 ? 3.822 9.020 -7.157 1.00 85.69 108 ASN A CA 1
ATOM 893 C C . ASN A 1 108 ? 2.814 9.290 -8.300 1.00 85.69 108 ASN A C 1
ATOM 895 O O . ASN A 1 108 ? 1.598 9.285 -8.101 1.00 85.69 108 ASN A O 1
ATOM 899 N N . GLN A 1 109 ? 3.304 9.520 -9.522 1.00 90.69 109 GLN A N 1
ATOM 900 C CA . GLN A 1 109 ? 2.483 9.736 -10.713 1.00 90.69 109 GLN A CA 1
ATOM 901 C C . GLN A 1 109 ? 2.201 8.404 -11.416 1.00 90.69 109 GLN A C 1
ATOM 903 O O . GLN A 1 109 ? 2.723 8.131 -12.498 1.00 90.69 109 GLN A O 1
ATOM 908 N N . LEU A 1 110 ? 1.362 7.562 -10.803 1.00 93.00 110 LEU A N 1
ATOM 909 C CA . LEU A 1 110 ? 1.115 6.191 -11.277 1.00 93.00 110 LEU A CA 1
ATOM 910 C C . LEU A 1 110 ? 0.636 6.128 -12.734 1.00 93.00 110 LEU A C 1
ATOM 912 O O . LEU A 1 110 ? 1.092 5.277 -13.489 1.00 93.00 110 LEU A O 1
ATOM 916 N N . LYS A 1 111 ? -0.222 7.061 -13.166 1.00 93.62 111 LYS A N 1
ATOM 917 C CA . LYS A 1 111 ? -0.739 7.099 -14.546 1.00 93.62 111 LYS A CA 1
ATOM 918 C C . LYS A 1 111 ? 0.338 7.417 -15.580 1.00 93.62 111 LYS A C 1
ATOM 920 O O . LYS A 1 111 ? 0.423 6.744 -16.603 1.00 93.62 111 LYS A O 1
ATOM 925 N N . SER A 1 112 ? 1.169 8.422 -15.302 1.00 94.38 112 SER A N 1
ATOM 926 C CA . SER A 1 112 ? 2.290 8.802 -16.168 1.00 94.38 112 SER A CA 1
ATOM 927 C C . SER A 1 112 ? 3.328 7.680 -16.238 1.00 94.38 112 SER A C 1
ATOM 929 O O . SER A 1 112 ? 3.831 7.364 -17.314 1.00 94.38 112 SER A O 1
ATOM 931 N N . ALA A 1 113 ? 3.597 7.028 -15.102 1.00 95.81 113 ALA A N 1
ATOM 932 C CA . ALA A 1 113 ? 4.472 5.865 -15.039 1.00 95.81 113 ALA A CA 1
ATOM 933 C C . ALA A 1 113 ? 3.933 4.697 -15.873 1.00 95.81 113 ALA A C 1
ATOM 935 O O . ALA A 1 113 ? 4.665 4.128 -16.680 1.00 95.81 113 ALA A O 1
ATOM 936 N N . LEU A 1 114 ? 2.643 4.382 -15.726 1.00 96.62 114 LEU A N 1
ATOM 937 C CA . LEU A 1 114 ? 1.973 3.324 -16.475 1.00 96.62 114 LEU A CA 1
ATOM 938 C C . LEU A 1 114 ? 2.052 3.559 -17.985 1.00 96.62 114 LEU A C 1
ATOM 940 O O . LEU A 1 114 ? 2.356 2.634 -18.736 1.00 96.62 114 LEU A O 1
ATOM 944 N N . PHE A 1 115 ? 1.825 4.803 -18.416 1.00 95.62 115 PHE A N 1
ATOM 945 C CA . PHE A 1 115 ? 1.988 5.210 -19.807 1.00 95.62 115 PHE A CA 1
ATOM 946 C C . PHE A 1 115 ? 3.422 4.970 -20.298 1.00 95.62 115 PHE A C 1
ATOM 948 O O . PHE A 1 115 ? 3.614 4.316 -21.318 1.00 95.62 115 PHE A O 1
ATOM 955 N N . ALA A 1 116 ? 4.433 5.430 -19.556 1.00 95.69 116 ALA A N 1
ATOM 956 C CA . ALA A 1 116 ? 5.831 5.271 -19.951 1.00 95.69 116 ALA A CA 1
ATOM 957 C C . ALA A 1 116 ? 6.256 3.792 -20.042 1.00 95.69 116 ALA A C 1
ATOM 959 O O . ALA A 1 116 ? 6.865 3.391 -21.032 1.00 95.69 116 ALA A O 1
ATOM 960 N N . PHE A 1 117 ? 5.889 2.952 -19.067 1.00 97.06 117 PHE A N 1
ATOM 961 C CA . PHE A 1 117 ? 6.185 1.515 -19.133 1.00 97.06 117 PHE A CA 1
ATOM 962 C C . PHE A 1 117 ? 5.470 0.821 -20.291 1.00 97.06 117 PHE A C 1
ATOM 964 O O . PHE A 1 117 ? 6.050 -0.060 -20.922 1.00 97.06 117 PHE A O 1
ATOM 971 N N . HIS A 1 118 ? 4.239 1.230 -20.598 1.00 96.81 118 HIS A N 1
ATOM 972 C CA . HIS A 1 118 ? 3.503 0.721 -21.748 1.00 96.81 118 HIS A CA 1
ATOM 973 C C . HIS A 1 118 ? 4.191 1.074 -23.075 1.00 96.81 118 HIS A C 1
ATOM 975 O O . HIS A 1 118 ? 4.345 0.199 -23.924 1.00 96.81 118 HIS A O 1
ATOM 981 N N . GLU A 1 119 ? 4.664 2.314 -23.247 1.00 96.25 119 GLU A N 1
ATOM 982 C CA . GLU A 1 119 ? 5.434 2.703 -24.438 1.00 96.25 119 GLU A CA 1
ATOM 983 C C . GLU A 1 119 ? 6.743 1.910 -24.556 1.00 96.25 119 GLU A C 1
ATOM 985 O O . GLU A 1 119 ? 7.065 1.416 -25.635 1.00 96.25 119 GLU A O 1
ATOM 990 N N . GLY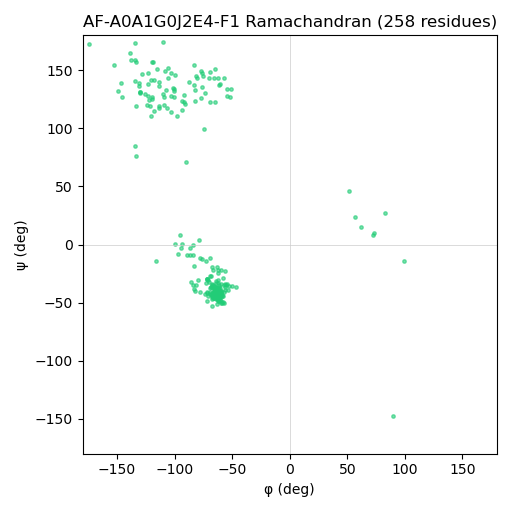 A 1 120 ? 7.453 1.689 -23.445 1.00 96.12 120 GLY A N 1
ATOM 991 C CA . GLY A 1 120 ? 8.633 0.821 -23.430 1.00 96.12 120 GLY A CA 1
ATOM 992 C C . GLY A 1 120 ? 8.315 -0.626 -23.829 1.00 96.12 120 GLY A C 1
ATOM 993 O O . GLY A 1 120 ? 9.043 -1.224 -24.622 1.00 96.12 120 GLY A O 1
ATOM 994 N N . LEU A 1 121 ? 7.206 -1.182 -23.328 1.00 96.69 121 LEU A N 1
ATOM 995 C CA . LEU A 1 121 ? 6.759 -2.545 -23.637 1.00 96.69 121 LEU A CA 1
ATOM 996 C C . LEU A 1 121 ? 6.366 -2.743 -25.098 1.00 96.69 121 LEU A C 1
ATOM 998 O O . LEU A 1 121 ? 6.639 -3.806 -25.645 1.00 96.69 121 LEU A O 1
ATOM 1002 N N . LYS A 1 122 ? 5.766 -1.739 -25.749 1.00 95.69 122 LYS A N 1
ATOM 1003 C CA . LYS A 1 122 ? 5.470 -1.808 -27.191 1.00 95.69 122 LYS A CA 1
ATOM 1004 C C . LYS A 1 122 ? 6.728 -2.050 -28.022 1.00 95.69 122 LYS A C 1
ATOM 1006 O O . LYS A 1 122 ? 6.662 -2.715 -29.048 1.00 95.69 122 LYS A O 1
ATOM 1011 N N . MET A 1 123 ? 7.854 -1.489 -27.587 1.00 94.25 123 MET A N 1
ATOM 1012 C CA . MET A 1 123 ? 9.132 -1.589 -28.288 1.00 94.25 123 MET A CA 1
ATOM 1013 C C . MET A 1 123 ? 9.917 -2.853 -27.919 1.00 94.25 123 MET A C 1
ATOM 1015 O O . MET A 1 123 ? 10.647 -3.379 -28.752 1.00 94.25 123 MET A O 1
ATOM 1019 N N . ALA A 1 124 ? 9.785 -3.330 -26.678 1.00 95.38 124 ALA A N 1
ATOM 1020 C CA . ALA A 1 124 ? 10.445 -4.540 -26.192 1.00 95.38 124 ALA A CA 1
ATOM 1021 C C . ALA A 1 124 ? 9.458 -5.447 -25.422 1.00 95.38 124 ALA A C 1
ATOM 1023 O O . ALA A 1 124 ? 9.514 -5.497 -24.188 1.00 95.38 124 ALA A O 1
ATOM 1024 N N . PRO A 1 125 ? 8.569 -6.182 -26.122 1.00 94.88 125 PRO A N 1
ATOM 1025 C CA . PRO A 1 125 ? 7.520 -6.997 -25.491 1.00 94.88 125 PRO A CA 1
ATOM 1026 C C . PRO A 1 125 ? 8.058 -8.132 -24.607 1.00 94.88 125 PRO A C 1
ATOM 1028 O O . PRO A 1 125 ? 7.451 -8.486 -23.592 1.00 94.88 125 PRO A O 1
ATOM 1031 N N . ASP A 1 126 ? 9.228 -8.662 -24.965 1.00 94.12 126 ASP A N 1
ATOM 1032 C CA . ASP A 1 126 ? 9.899 -9.755 -24.252 1.00 94.12 126 ASP A CA 1
ATOM 1033 C C . ASP A 1 126 ? 10.739 -9.269 -23.062 1.00 94.12 126 ASP A C 1
ATOM 1035 O O . ASP A 1 126 ? 11.353 -10.063 -22.346 1.00 94.12 126 ASP A O 1
ATOM 1039 N N . ASN A 1 127 ? 10.785 -7.956 -22.814 1.00 92.94 127 ASN A N 1
ATOM 1040 C CA . ASN A 1 127 ? 11.501 -7.415 -21.672 1.00 92.94 127 ASN A CA 1
ATOM 1041 C C . ASN A 1 127 ? 10.721 -7.683 -20.375 1.00 92.94 127 ASN A C 1
ATOM 1043 O O . ASN A 1 127 ? 9.810 -6.949 -19.984 1.00 92.94 127 ASN A O 1
ATOM 1047 N N . GLU A 1 128 ? 11.144 -8.728 -19.668 1.00 92.38 128 GLU A N 1
ATOM 1048 C CA . GLU A 1 128 ? 10.568 -9.150 -18.391 1.00 92.38 128 GLU A CA 1
ATOM 1049 C C . GLU A 1 128 ? 10.606 -8.066 -17.307 1.00 92.38 128 GLU A C 1
ATOM 1051 O O . GLU A 1 128 ? 9.762 -8.044 -16.413 1.00 92.38 128 GLU A O 1
ATOM 1056 N N . GLU A 1 129 ? 11.573 -7.151 -17.347 1.00 88.94 129 GLU A N 1
ATOM 1057 C CA . GLU A 1 129 ? 11.639 -6.053 -16.387 1.00 88.94 129 GLU A CA 1
ATOM 1058 C C . GLU A 1 129 ? 10.545 -5.013 -16.624 1.00 88.94 129 GLU A C 1
ATOM 1060 O O . GLU A 1 129 ? 9.811 -4.680 -15.692 1.00 88.94 129 GLU A O 1
ATOM 1065 N N . LEU A 1 130 ? 10.373 -4.575 -17.870 1.00 94.31 130 LEU A N 1
ATOM 1066 C CA . LEU A 1 130 ? 9.283 -3.684 -18.263 1.00 94.31 130 LEU A CA 1
ATOM 1067 C C . LEU A 1 130 ? 7.910 -4.317 -17.989 1.00 94.31 130 LEU A C 1
ATOM 1069 O O . LEU A 1 130 ? 7.014 -3.641 -17.484 1.00 94.31 130 LEU A O 1
ATOM 1073 N N . LYS A 1 131 ? 7.759 -5.623 -18.240 1.00 95.81 131 LYS A N 1
ATOM 1074 C CA . LYS A 1 131 ? 6.508 -6.362 -18.001 1.00 95.81 131 LYS A CA 1
ATOM 1075 C C . LYS A 1 131 ? 6.141 -6.383 -16.520 1.00 95.81 131 LYS A C 1
ATOM 1077 O O . LYS A 1 131 ? 4.990 -6.110 -16.165 1.00 95.81 131 LYS A O 1
ATOM 1082 N N . ARG A 1 132 ? 7.119 -6.650 -15.647 1.00 95.12 132 ARG A N 1
ATOM 1083 C CA . ARG A 1 132 ? 6.928 -6.617 -14.190 1.00 95.12 132 ARG A CA 1
ATOM 1084 C C . ARG A 1 132 ? 6.562 -5.222 -13.697 1.00 95.12 132 ARG A C 1
ATOM 1086 O O . ARG A 1 132 ? 5.576 -5.088 -12.980 1.00 95.12 132 ARG A O 1
ATOM 1093 N N . GLU A 1 133 ? 7.324 -4.196 -14.074 1.00 93.62 133 GLU A N 1
ATOM 1094 C CA . GLU A 1 133 ? 7.070 -2.825 -13.608 1.00 93.62 133 GLU A CA 1
ATOM 1095 C C . GLU A 1 133 ? 5.730 -2.285 -14.121 1.00 93.62 133 GLU A C 1
ATOM 1097 O O . GLU A 1 133 ? 4.983 -1.698 -13.339 1.00 93.62 133 GLU A O 1
ATOM 1102 N N . TYR A 1 134 ? 5.368 -2.540 -15.383 1.00 96.81 134 TYR A N 1
ATOM 1103 C CA . TYR A 1 134 ? 4.043 -2.207 -15.911 1.00 96.81 134 TYR A CA 1
ATOM 1104 C C . TYR A 1 134 ? 2.933 -2.888 -15.107 1.00 96.81 134 TYR A C 1
ATOM 1106 O O . TYR A 1 134 ? 2.010 -2.219 -14.650 1.00 96.81 134 TYR A O 1
ATOM 1114 N N . THR A 1 135 ? 3.046 -4.200 -14.879 1.00 96.31 135 THR A N 1
ATOM 1115 C CA . THR A 1 135 ? 2.029 -4.976 -14.153 1.00 96.31 135 THR A CA 1
ATOM 1116 C C . THR A 1 135 ? 1.877 -4.489 -12.714 1.00 96.31 135 THR A C 1
ATOM 1118 O O . THR A 1 135 ? 0.763 -4.240 -12.257 1.00 96.31 135 THR A O 1
ATOM 1121 N N . GLN A 1 136 ? 2.989 -4.285 -12.005 1.00 93.44 136 GLN A N 1
ATOM 1122 C CA . GLN A 1 136 ? 2.972 -3.755 -10.644 1.00 93.44 136 GLN A CA 1
ATOM 1123 C C . GLN A 1 136 ? 2.360 -2.351 -10.608 1.00 93.44 136 GLN A C 1
ATOM 1125 O O . GLN A 1 136 ? 1.535 -2.058 -9.745 1.00 93.44 136 GLN A O 1
ATOM 1130 N N . THR A 1 137 ? 2.729 -1.489 -11.555 1.00 95.00 137 THR A N 1
ATOM 1131 C CA . THR A 1 137 ? 2.198 -0.123 -11.634 1.00 95.00 137 THR A CA 1
ATOM 1132 C C . THR A 1 137 ? 0.707 -0.123 -11.951 1.00 95.00 137 THR A C 1
ATOM 1134 O O . THR A 1 137 ? -0.031 0.667 -11.371 1.00 95.00 137 THR A O 1
ATOM 1137 N N . LEU A 1 138 ? 0.244 -1.036 -12.808 1.00 94.62 138 LEU A N 1
ATOM 1138 C CA . LEU A 1 138 ? -1.170 -1.212 -13.137 1.00 94.62 138 LEU A CA 1
ATOM 1139 C C . LEU A 1 138 ? -1.985 -1.613 -11.913 1.00 94.62 138 LEU A C 1
ATOM 1141 O O . LEU A 1 138 ? -3.054 -1.054 -11.685 1.00 94.62 138 LEU A O 1
ATOM 1145 N N . ILE A 1 139 ? -1.470 -2.538 -11.105 1.00 91.12 139 ILE A N 1
ATOM 1146 C CA . ILE A 1 139 ? -2.108 -2.937 -9.847 1.00 91.12 139 ILE A CA 1
ATOM 1147 C C . ILE A 1 139 ? -2.211 -1.737 -8.901 1.00 91.12 139 ILE A C 1
ATOM 1149 O O . ILE A 1 139 ? -3.285 -1.476 -8.363 1.00 91.12 139 ILE A O 1
ATOM 1153 N N . LEU A 1 140 ? -1.125 -0.978 -8.729 1.00 89.31 140 LEU A N 1
ATOM 1154 C CA . LEU A 1 140 ? -1.111 0.197 -7.853 1.00 89.31 140 LEU A CA 1
ATOM 1155 C C . LEU A 1 140 ? -2.075 1.291 -8.338 1.00 89.31 140 LEU A C 1
ATOM 1157 O O . LEU A 1 140 ? -2.790 1.883 -7.531 1.00 89.31 140 LEU A O 1
ATOM 1161 N N . GLU A 1 141 ? -2.121 1.552 -9.647 1.00 89.94 141 GLU A N 1
ATOM 1162 C CA . GLU A 1 141 ? -3.024 2.537 -10.253 1.00 89.94 141 GLU A CA 1
ATOM 1163 C C . GLU A 1 141 ? -4.486 2.146 -10.022 1.00 89.94 141 GLU A C 1
ATOM 1165 O O . GLU A 1 141 ? -5.272 2.955 -9.521 1.00 89.94 141 GLU A O 1
ATOM 1170 N N . LYS A 1 142 ? -4.819 0.872 -10.265 1.00 85.88 142 LYS A N 1
ATOM 1171 C CA . LYS A 1 142 ? -6.151 0.316 -10.012 1.00 85.88 142 LYS A CA 1
ATOM 1172 C C . LYS A 1 142 ? -6.544 0.440 -8.542 1.00 85.88 142 LYS A C 1
ATOM 1174 O O . LYS A 1 142 ? -7.617 0.965 -8.257 1.00 85.88 142 LYS A O 1
ATOM 1179 N N . GLN A 1 143 ? -5.668 0.048 -7.618 1.00 81.19 143 GLN A N 1
ATOM 1180 C CA . GLN A 1 143 ? -5.911 0.150 -6.172 1.00 81.19 143 GLN A CA 1
ATOM 1181 C C . GLN A 1 143 ? -6.114 1.600 -5.701 1.00 81.19 143 GLN A C 1
ATOM 1183 O O . GLN A 1 143 ? -6.933 1.870 -4.816 1.00 81.19 143 GLN A O 1
ATOM 1188 N N . GLN A 1 144 ? -5.393 2.560 -6.287 1.00 79.25 144 GLN A N 1
ATOM 1189 C CA . GLN A 1 144 ? -5.574 3.978 -5.972 1.00 79.25 144 GLN A CA 1
ATOM 1190 C C . GLN A 1 144 ? -6.915 4.516 -6.499 1.00 79.25 144 GLN A C 1
ATOM 1192 O O . GLN A 1 144 ? -7.520 5.407 -5.893 1.00 79.25 144 GLN A O 1
ATOM 1197 N N . GLU A 1 145 ? -7.395 3.992 -7.627 1.00 80.81 145 GLU A N 1
ATOM 1198 C CA . GLU A 1 145 ? -8.675 4.386 -8.206 1.00 80.81 145 GLU A CA 1
ATOM 1199 C C . GLU A 1 145 ? -9.899 3.681 -7.610 1.00 80.81 145 GLU A C 1
ATOM 1201 O O . GLU A 1 145 ? -11.020 4.170 -7.803 1.00 80.81 145 GLU A O 1
ATOM 1206 N N . GLU A 1 146 ? -9.716 2.554 -6.928 1.00 81.19 146 GLU A N 1
ATOM 1207 C CA . GLU A 1 146 ? -10.805 1.808 -6.301 1.00 81.19 146 GLU A CA 1
ATOM 1208 C C . GLU A 1 146 ? -11.488 2.600 -5.171 1.00 81.19 146 GLU A C 1
ATOM 1210 O O . GLU A 1 146 ? -10.871 3.469 -4.532 1.00 81.19 146 GLU A O 1
ATOM 1215 N N . PRO A 1 147 ? -12.787 2.340 -4.925 1.00 84.75 147 PRO A N 1
ATOM 1216 C CA . PRO A 1 147 ? -13.477 2.831 -3.742 1.00 84.75 147 PRO A CA 1
ATOM 1217 C C . PRO A 1 147 ? -12.700 2.494 -2.468 1.00 84.75 147 PRO A C 1
ATOM 1219 O O . PRO A 1 147 ? -12.227 1.379 -2.277 1.00 84.75 147 PRO A O 1
ATOM 1222 N N . GLY A 1 148 ? -12.566 3.478 -1.587 1.00 87.44 148 GLY A N 1
ATOM 1223 C CA . GLY A 1 148 ? -11.845 3.303 -0.337 1.00 87.44 148 GLY A CA 1
ATOM 1224 C C . GLY A 1 148 ? -11.946 4.528 0.553 1.00 87.44 148 GLY A C 1
ATOM 1225 O O . GLY A 1 148 ? -12.472 5.571 0.144 1.00 87.44 148 GLY A O 1
ATOM 1226 N N . ILE A 1 149 ? -11.449 4.383 1.775 1.00 88.88 149 ILE A N 1
ATOM 1227 C CA . ILE A 1 149 ? -11.512 5.404 2.821 1.00 88.88 149 ILE A CA 1
ATOM 1228 C C . ILE A 1 149 ? -10.108 5.705 3.315 1.00 88.88 149 ILE A C 1
ATOM 1230 O O . ILE A 1 149 ? -9.460 4.827 3.876 1.00 88.88 149 ILE A O 1
ATOM 1234 N N . ASP A 1 150 ? -9.680 6.956 3.177 1.00 89.19 150 ASP A N 1
ATOM 1235 C CA . ASP A 1 150 ? -8.435 7.441 3.769 1.00 89.19 150 ASP A CA 1
ATOM 1236 C C . ASP A 1 150 ? -8.720 8.076 5.143 1.00 89.19 150 ASP A C 1
ATOM 1238 O O . ASP A 1 150 ? -9.528 9.002 5.276 1.00 89.19 150 ASP A O 1
ATOM 1242 N N . VAL A 1 151 ? -8.053 7.576 6.178 1.00 91.31 151 VAL A N 1
ATOM 1243 C CA . VAL A 1 151 ? -8.174 8.013 7.570 1.00 91.31 151 VAL A CA 1
ATOM 1244 C C . VAL A 1 151 ? -6.827 8.543 8.028 1.00 91.31 151 VAL A C 1
ATOM 1246 O O . VAL A 1 151 ? -5.855 7.802 8.158 1.00 91.31 151 VAL A O 1
ATOM 1249 N N . TYR A 1 152 ? -6.793 9.835 8.317 1.00 92.31 152 TYR A N 1
ATOM 1250 C CA . TYR A 1 152 ? -5.650 10.503 8.907 1.00 92.31 152 TYR A CA 1
ATOM 1251 C C . TYR A 1 152 ? -5.884 10.684 10.405 1.00 92.31 152 TYR A C 1
ATOM 1253 O O . TYR A 1 152 ? -6.923 11.204 10.827 1.00 92.31 152 TYR A O 1
ATOM 1261 N N . VAL A 1 153 ? -4.925 10.220 11.199 1.00 91.56 153 VAL A N 1
ATOM 1262 C CA . VAL A 1 153 ? -4.996 10.243 12.659 1.00 91.56 153 VAL A CA 1
ATOM 1263 C C . VAL A 1 153 ? -3.795 11.001 13.195 1.00 91.56 153 VAL A C 1
ATOM 1265 O O . VAL A 1 153 ? -2.647 10.689 12.871 1.00 91.56 153 VAL A O 1
ATOM 1268 N N . GLU A 1 154 ? -4.082 11.975 14.045 1.00 92.00 154 GLU A N 1
ATOM 1269 C CA . GLU A 1 154 ? -3.098 12.773 14.760 1.00 92.00 154 GLU A CA 1
ATOM 1270 C C . GLU A 1 154 ? -3.531 12.979 16.214 1.00 92.00 154 GLU A C 1
ATOM 1272 O O . GLU A 1 154 ? -4.700 12.838 16.579 1.00 92.00 154 GLU A O 1
ATOM 1277 N N . MET A 1 155 ? -2.567 13.299 17.064 1.00 88.56 155 MET A N 1
ATOM 1278 C CA . MET A 1 155 ? -2.763 13.501 18.495 1.00 88.56 155 MET A CA 1
ATOM 1279 C C . MET A 1 155 ? -1.794 14.578 18.955 1.00 88.56 155 MET A C 1
ATOM 1281 O O . MET A 1 155 ? -0.644 14.579 18.512 1.00 88.56 155 MET A O 1
ATOM 1285 N N . ARG A 1 156 ? -2.254 15.475 19.828 1.00 88.25 156 ARG A N 1
ATOM 1286 C CA . ARG A 1 156 ? -1.394 16.500 20.419 1.00 88.25 156 ARG A CA 1
ATOM 1287 C C . ARG A 1 156 ? -0.382 15.879 21.387 1.00 88.25 156 ARG A C 1
ATOM 1289 O O . ARG A 1 156 ? -0.683 14.865 22.020 1.00 88.25 156 ARG A O 1
ATOM 1296 N N . ASP A 1 157 ? 0.800 16.474 21.510 1.00 86.44 157 ASP A N 1
ATOM 1297 C CA . ASP A 1 157 ? 1.906 15.898 22.281 1.00 86.44 157 ASP A CA 1
ATOM 1298 C C . ASP A 1 157 ? 1.575 15.718 23.776 1.00 86.44 157 ASP A C 1
ATOM 1300 O O . ASP A 1 157 ? 1.960 14.714 24.371 1.00 86.44 157 ASP A O 1
ATOM 1304 N N . GLU A 1 158 ? 0.788 16.607 24.384 1.00 85.38 158 GLU A N 1
ATOM 1305 C CA . GLU A 1 158 ? 0.371 16.531 25.794 1.00 85.38 158 GLU A CA 1
ATOM 1306 C C . GLU A 1 158 ? -0.510 15.308 26.067 1.00 85.38 158 GLU A C 1
ATOM 1308 O O . GLU A 1 158 ? -0.396 14.676 27.117 1.00 85.38 158 GLU A O 1
ATOM 1313 N N . VAL A 1 159 ? -1.373 14.952 25.111 1.00 84.81 159 VAL A N 1
ATOM 1314 C CA . VAL A 1 159 ? -2.210 13.745 25.177 1.00 84.81 159 VAL A CA 1
ATOM 1315 C C . VAL A 1 159 ? -1.375 12.517 24.823 1.00 84.81 159 VAL A C 1
ATOM 1317 O O . VAL A 1 159 ? -1.459 11.491 25.494 1.00 84.81 159 VAL A O 1
ATOM 1320 N N . LYS A 1 160 ? -0.504 12.627 23.815 1.00 84.94 160 LYS A N 1
ATOM 1321 C CA . LYS A 1 160 ? 0.399 11.558 23.369 1.00 84.94 160 LYS A CA 1
ATOM 1322 C C . LYS A 1 160 ? 1.307 11.064 24.496 1.00 84.94 160 LYS A C 1
ATOM 1324 O O . LYS A 1 160 ? 1.486 9.856 24.639 1.00 84.94 160 LYS A O 1
ATOM 1329 N N . ASN A 1 161 ? 1.824 11.978 25.316 1.00 86.31 161 ASN A N 1
ATOM 1330 C CA . ASN A 1 161 ? 2.736 11.684 26.424 1.00 86.31 161 ASN A CA 1
ATOM 1331 C C . ASN A 1 161 ? 2.077 10.927 27.590 1.00 86.31 161 ASN A C 1
ATOM 1333 O O . ASN A 1 161 ? 2.783 10.403 28.448 1.00 86.31 161 ASN A O 1
ATOM 1337 N N . GLN A 1 162 ? 0.745 10.825 27.616 1.00 86.00 162 GLN A N 1
ATOM 1338 C CA . GLN A 1 162 ? 0.018 10.009 28.595 1.00 86.00 162 GLN A CA 1
ATOM 1339 C C . GLN A 1 162 ? 0.055 8.512 28.245 1.00 86.00 162 GLN A C 1
ATOM 1341 O O . GLN A 1 162 ? -0.301 7.673 29.072 1.00 86.00 162 GLN A O 1
ATOM 1346 N N . PHE A 1 163 ? 0.498 8.157 27.034 1.00 85.44 163 PHE A N 1
ATOM 1347 C CA . PHE A 1 163 ? 0.554 6.782 26.548 1.00 85.44 163 PHE A CA 1
ATOM 1348 C C . PHE A 1 163 ? 1.988 6.313 26.307 1.00 85.44 163 PHE A C 1
ATOM 1350 O O . PHE A 1 163 ? 2.867 7.071 25.902 1.00 85.44 163 PHE A O 1
ATOM 1357 N N . SER A 1 164 ? 2.209 5.006 26.458 1.00 88.19 164 SER A N 1
ATOM 1358 C CA . SER A 1 164 ? 3.435 4.375 25.970 1.00 88.19 164 SER A CA 1
ATOM 1359 C C . SER A 1 164 ? 3.537 4.502 24.439 1.00 88.19 164 SER A C 1
ATOM 1361 O O . SER A 1 164 ? 2.535 4.318 23.743 1.00 88.19 164 SER A O 1
ATOM 1363 N N . PRO A 1 165 ? 4.739 4.705 23.862 1.00 89.12 165 PRO A N 1
ATOM 1364 C CA . PRO A 1 165 ? 4.935 4.711 22.409 1.00 89.12 165 PRO A CA 1
ATOM 1365 C C . PRO A 1 165 ? 4.464 3.424 21.707 1.00 89.12 165 PRO A C 1
ATOM 1367 O O . PRO A 1 165 ? 4.183 3.437 20.508 1.00 89.12 165 PRO A O 1
ATOM 1370 N N . GLN A 1 166 ? 4.378 2.308 22.440 1.00 88.94 166 GLN A N 1
ATOM 1371 C CA . GLN A 1 166 ? 3.912 1.017 21.923 1.00 88.94 166 GLN A CA 1
ATOM 1372 C C . GLN A 1 166 ? 2.394 0.817 22.040 1.00 88.94 166 GLN A C 1
ATOM 1374 O O . GLN A 1 166 ? 1.876 -0.151 21.478 1.00 88.94 166 GLN A O 1
ATOM 1379 N N . THR A 1 167 ? 1.684 1.712 22.740 1.00 88.19 167 THR A N 1
ATOM 1380 C CA . THR A 1 167 ? 0.225 1.663 22.889 1.00 88.19 167 THR A CA 1
ATOM 1381 C C . THR A 1 167 ? -0.434 1.603 21.518 1.00 88.19 167 THR A C 1
ATOM 1383 O O . THR A 1 167 ? -0.066 2.330 20.590 1.00 88.19 167 THR A O 1
ATOM 1386 N N . VAL A 1 168 ? -1.404 0.701 21.385 1.00 90.19 168 VAL A N 1
ATOM 1387 C CA . VAL A 1 168 ? -2.038 0.393 20.105 1.00 90.19 168 VAL A CA 1
ATOM 1388 C C . VAL A 1 168 ? -3.142 1.401 19.812 1.00 90.19 168 VAL A C 1
ATOM 1390 O O . VAL A 1 168 ? -3.966 1.709 20.669 1.00 90.19 168 VAL A O 1
ATOM 1393 N N . ILE A 1 169 ? -3.197 1.859 18.567 1.00 91.00 169 ILE A N 1
ATOM 1394 C CA . ILE A 1 169 ? -4.311 2.599 17.987 1.00 91.00 169 ILE A CA 1
ATOM 1395 C C . ILE A 1 169 ? -5.044 1.669 17.027 1.00 91.00 169 ILE A C 1
ATOM 1397 O O . ILE A 1 169 ? -4.485 1.207 16.029 1.00 91.00 169 ILE A O 1
ATOM 1401 N N . PHE A 1 170 ? -6.305 1.395 17.329 1.00 91.00 170 PHE A N 1
ATOM 1402 C CA . PHE A 1 170 ? -7.218 0.694 16.444 1.00 91.00 170 PHE A CA 1
ATOM 1403 C C . PHE A 1 170 ? -7.985 1.705 15.602 1.00 91.00 170 PHE A C 1
ATOM 1405 O O . PHE A 1 170 ? -8.693 2.556 16.138 1.00 91.00 170 PHE A O 1
ATOM 1412 N N . VAL A 1 171 ? -7.890 1.574 14.282 1.00 92.62 171 VAL A N 1
ATOM 1413 C CA . VAL A 1 171 ? -8.785 2.249 13.340 1.00 92.62 171 VAL A CA 1
ATOM 1414 C C . VAL A 1 171 ? -9.770 1.206 12.843 1.00 92.62 171 VAL A C 1
ATOM 1416 O O . VAL A 1 171 ? -9.379 0.228 12.205 1.00 92.62 171 VAL A O 1
ATOM 1419 N N . ILE A 1 172 ? -11.040 1.374 13.188 1.00 91.75 172 ILE A N 1
ATOM 1420 C CA . ILE A 1 172 ? -12.086 0.381 12.968 1.00 91.75 172 ILE A CA 1
ATOM 1421 C C . ILE A 1 172 ? -13.153 0.984 12.068 1.00 91.75 172 ILE A C 1
ATOM 1423 O O . ILE A 1 172 ? -13.723 2.030 12.374 1.00 91.75 172 ILE A O 1
ATOM 1427 N N . LEU A 1 173 ? -13.467 0.280 10.990 1.00 91.94 173 LEU A N 1
ATOM 1428 C CA . LEU A 1 173 ? -14.561 0.599 10.092 1.00 91.94 173 LEU A CA 1
ATOM 1429 C C . LEU A 1 173 ? -15.754 -0.302 10.405 1.00 91.94 173 LEU A C 1
ATOM 1431 O O . LEU A 1 173 ? -15.594 -1.515 10.527 1.00 91.94 173 LEU A O 1
ATOM 1435 N N . LYS A 1 174 ? -16.954 0.265 10.525 1.00 91.38 174 LYS A N 1
ATOM 1436 C CA . LYS A 1 174 ? -18.203 -0.459 10.803 1.00 91.38 174 LYS A CA 1
ATOM 1437 C C . LYS A 1 174 ? -19.364 0.081 9.973 1.00 91.38 174 LYS A C 1
ATOM 1439 O O . LYS A 1 174 ? -19.319 1.199 9.465 1.00 91.38 174 LYS A O 1
ATOM 1444 N N . LEU A 1 175 ? -20.444 -0.694 9.908 1.00 89.31 175 LEU A N 1
ATOM 1445 C CA . LEU A 1 175 ? -21.758 -0.169 9.527 1.00 89.31 175 LEU A CA 1
ATOM 1446 C C . LEU A 1 175 ? -22.414 0.491 10.751 1.00 89.31 175 LEU A C 1
ATOM 1448 O O . LEU A 1 175 ? -22.247 -0.041 11.851 1.00 89.31 175 LEU A O 1
ATOM 1452 N N . PRO A 1 176 ? -23.187 1.585 10.595 1.00 85.81 176 PRO A N 1
ATOM 1453 C CA . PRO A 1 176 ? -23.798 2.298 11.723 1.00 85.81 176 PRO A CA 1
ATOM 1454 C C . PRO A 1 176 ? -24.611 1.403 12.674 1.00 85.81 176 PRO A C 1
ATOM 1456 O O . PRO A 1 176 ? -24.559 1.586 13.885 1.00 85.81 176 PRO A O 1
ATOM 1459 N N . SER A 1 177 ? -25.300 0.395 12.132 1.00 83.62 177 SER A N 1
ATOM 1460 C CA . SER A 1 177 ? -26.161 -0.525 12.892 1.00 83.62 177 SER A CA 1
ATOM 1461 C C . SER A 1 177 ? -25.507 -1.877 13.222 1.00 83.62 177 SER A C 1
ATOM 1463 O O . SER A 1 177 ? -26.153 -2.731 13.823 1.00 83.62 177 SER A O 1
ATOM 1465 N N . SER A 1 178 ? -24.249 -2.114 12.826 1.00 82.31 178 SER A N 1
ATOM 1466 C CA . SER A 1 178 ? -23.570 -3.406 13.024 1.00 82.31 178 SER A CA 1
ATOM 1467 C C . SER A 1 178 ? -22.615 -3.376 14.216 1.00 82.31 178 SER A C 1
ATOM 1469 O O . SER A 1 178 ? -21.764 -2.492 14.330 1.00 82.31 178 SER A O 1
ATOM 1471 N N . LYS A 1 179 ? -22.679 -4.410 15.067 1.00 82.06 179 LYS A N 1
ATOM 1472 C CA . LYS A 1 179 ? -21.675 -4.637 16.123 1.00 82.06 179 LYS A CA 1
ATOM 1473 C C . LYS A 1 179 ? -20.339 -5.132 15.550 1.00 82.06 179 LYS A C 1
ATOM 1475 O O . LYS A 1 179 ? -19.277 -4.779 16.079 1.00 82.06 179 LYS A O 1
ATOM 1480 N N . MET A 1 180 ? -20.392 -5.903 14.461 1.00 85.88 180 MET A N 1
ATOM 1481 C CA . MET A 1 180 ? -19.225 -6.494 13.805 1.00 85.88 180 MET A CA 1
ATOM 1482 C C . MET A 1 180 ? -18.458 -5.443 12.984 1.00 85.88 180 MET A C 1
ATOM 1484 O O . MET A 1 180 ? -19.095 -4.664 12.264 1.00 85.88 180 MET A O 1
ATOM 1488 N N . PRO A 1 181 ? -17.114 -5.404 13.070 1.00 89.56 181 PRO A N 1
ATOM 1489 C CA . PRO A 1 181 ? -16.308 -4.547 12.217 1.00 89.56 181 PRO A CA 1
ATOM 1490 C C . PRO A 1 181 ? -16.314 -5.028 10.766 1.00 89.56 181 PRO A C 1
ATOM 1492 O O . PRO A 1 181 ? -16.294 -6.223 10.486 1.00 89.56 181 PRO A O 1
ATOM 1495 N N . LEU A 1 182 ? -16.324 -4.063 9.855 1.00 91.50 182 LEU A N 1
ATOM 1496 C CA . LEU A 1 182 ? -16.169 -4.271 8.424 1.00 91.50 182 LEU A CA 1
ATOM 1497 C C . LEU A 1 182 ? -14.686 -4.406 8.048 1.00 91.50 182 LEU A C 1
ATOM 1499 O O . LEU A 1 182 ? -14.342 -5.264 7.247 1.00 91.50 182 LEU A O 1
ATOM 1503 N N . ALA A 1 183 ? -13.824 -3.595 8.661 1.00 91.88 183 ALA A N 1
ATOM 1504 C CA . ALA A 1 183 ? -12.369 -3.660 8.544 1.00 91.88 183 ALA A CA 1
ATOM 1505 C C . ALA A 1 183 ? -11.732 -3.103 9.825 1.00 91.88 183 ALA A C 1
ATOM 1507 O O . ALA A 1 183 ? -12.348 -2.295 10.529 1.00 91.88 183 ALA A O 1
ATOM 1508 N N . ALA A 1 184 ? -10.511 -3.522 10.153 1.00 91.00 184 ALA A N 1
ATOM 1509 C CA . ALA A 1 184 ? -9.784 -2.994 11.304 1.00 91.00 184 ALA A CA 1
ATOM 1510 C C . ALA A 1 184 ? -8.275 -3.020 11.062 1.00 91.00 184 ALA A C 1
ATOM 1512 O O . ALA A 1 184 ? -7.723 -4.042 10.663 1.00 91.00 184 ALA A O 1
ATOM 1513 N N . ILE A 1 185 ? -7.605 -1.907 11.351 1.00 91.31 185 ILE A N 1
ATOM 1514 C CA . ILE A 1 185 ? -6.155 -1.762 11.208 1.00 91.31 185 ILE A CA 1
ATOM 1515 C C . ILE A 1 185 ? -5.560 -1.346 12.552 1.00 91.31 185 ILE A C 1
ATOM 1517 O O . ILE A 1 185 ? -6.124 -0.515 13.266 1.00 91.31 185 ILE A O 1
ATOM 1521 N N . LYS A 1 186 ? -4.413 -1.944 12.897 1.00 91.50 186 LYS A N 1
ATOM 1522 C CA . LYS A 1 186 ? -3.640 -1.620 14.101 1.00 91.50 186 LYS A CA 1
ATOM 1523 C C . LYS A 1 186 ? -2.440 -0.740 13.746 1.00 91.50 186 LYS A C 1
ATOM 1525 O O . LYS A 1 186 ? -1.711 -1.023 12.789 1.00 91.50 186 LYS A O 1
ATOM 1530 N N . ARG A 1 187 ? -2.228 0.303 14.537 1.00 94.25 187 ARG A N 1
ATOM 1531 C CA . ARG A 1 187 ? -1.057 1.194 14.523 1.00 94.25 187 ARG A CA 1
ATOM 1532 C C . ARG A 1 187 ? -0.574 1.434 15.947 1.00 94.25 187 ARG A C 1
ATOM 1534 O O . ARG A 1 187 ? -1.218 0.966 16.882 1.00 94.25 187 ARG A O 1
ATOM 1541 N N . GLN A 1 188 ? 0.553 2.112 16.121 1.00 92.62 188 GLN A N 1
ATOM 1542 C CA . GLN A 1 188 ? 1.085 2.458 17.439 1.00 92.62 188 GLN A CA 1
ATOM 1543 C C . GLN A 1 188 ? 1.201 3.974 17.613 1.00 92.62 188 GLN A C 1
ATOM 1545 O O . GLN A 1 188 ? 1.298 4.713 16.635 1.00 92.62 188 GLN A O 1
ATOM 1550 N N . ILE A 1 189 ? 1.219 4.441 18.865 1.00 91.31 189 ILE A N 1
ATOM 1551 C CA . ILE A 1 189 ? 1.398 5.866 19.198 1.00 91.31 189 ILE A CA 1
ATOM 1552 C C . ILE A 1 189 ? 2.696 6.434 18.605 1.00 91.31 189 ILE A C 1
ATOM 1554 O O . ILE A 1 189 ? 2.715 7.569 18.127 1.00 91.31 189 ILE A O 1
ATOM 1558 N N . LYS A 1 190 ? 3.775 5.643 18.576 1.00 92.81 190 LYS A N 1
ATOM 1559 C CA . LYS A 1 190 ? 5.050 6.044 17.959 1.00 92.81 190 LYS A CA 1
ATOM 1560 C C . LYS A 1 190 ? 4.952 6.322 16.452 1.00 92.81 190 LYS A C 1
ATOM 1562 O O . LYS A 1 190 ? 5.813 7.015 15.927 1.00 92.81 190 LYS A O 1
ATOM 1567 N N . ASP A 1 191 ? 3.934 5.782 15.776 1.00 93.38 191 ASP A N 1
ATOM 1568 C CA . ASP A 1 191 ? 3.749 5.922 14.328 1.00 93.38 191 ASP A CA 1
ATOM 1569 C C . ASP A 1 191 ? 2.980 7.208 13.967 1.00 93.38 191 ASP A C 1
ATOM 1571 O O . ASP A 1 191 ? 2.750 7.472 12.790 1.00 93.38 191 ASP A O 1
ATOM 1575 N N . LEU A 1 192 ? 2.523 7.987 14.956 1.00 91.00 192 LEU A N 1
ATOM 1576 C CA . LEU A 1 192 ? 1.764 9.218 14.726 1.00 91.00 192 LEU A CA 1
ATOM 1577 C C . LEU A 1 192 ? 2.653 10.385 14.246 1.00 91.00 192 LEU A C 1
ATOM 1579 O O . LEU A 1 192 ? 3.750 10.562 14.786 1.00 91.00 192 LEU A O 1
ATOM 1583 N N . PRO A 1 193 ? 2.136 11.259 13.355 1.00 94.69 193 PRO A N 1
ATOM 1584 C CA . PRO A 1 193 ? 0.851 11.139 12.663 1.00 94.69 193 PRO A CA 1
ATOM 1585 C C . PRO A 1 193 ? 0.926 10.121 11.520 1.00 94.69 193 PRO A C 1
ATOM 1587 O O . PRO A 1 193 ? 1.948 9.997 10.846 1.00 94.69 193 PRO A O 1
ATOM 1590 N N . PHE A 1 194 ? -0.181 9.430 11.248 1.00 93.44 194 PHE A N 1
ATOM 1591 C CA . PHE A 1 194 ? -0.235 8.477 10.140 1.00 93.44 194 PHE A CA 1
ATOM 1592 C C . PHE A 1 194 ? -1.501 8.613 9.299 1.00 93.44 194 PHE A C 1
ATOM 1594 O O . PHE A 1 194 ? -2.540 9.106 9.741 1.00 93.44 194 PHE A O 1
ATOM 1601 N N . ASN A 1 195 ? -1.409 8.109 8.068 1.00 91.31 195 ASN A N 1
ATOM 1602 C CA . ASN A 1 195 ? -2.538 7.917 7.169 1.00 91.31 195 ASN A CA 1
ATOM 1603 C C . ASN A 1 195 ? -2.759 6.417 6.931 1.00 91.31 195 ASN A C 1
ATOM 1605 O O . ASN A 1 195 ? -1.805 5.669 6.708 1.00 91.31 195 ASN A O 1
ATOM 1609 N N . VAL A 1 196 ? -4.013 5.982 6.970 1.00 91.19 196 VAL A N 1
ATOM 1610 C CA . VAL A 1 196 ? -4.434 4.610 6.683 1.00 91.19 196 VAL A CA 1
ATOM 1611 C C . VAL A 1 196 ? -5.505 4.645 5.608 1.00 91.19 196 VAL A C 1
ATOM 1613 O O . VAL A 1 196 ? -6.498 5.346 5.755 1.00 91.19 196 VAL A O 1
ATOM 1616 N N . ARG A 1 197 ? -5.332 3.847 4.556 1.00 88.88 197 ARG A N 1
ATOM 1617 C CA . ARG A 1 197 ? -6.358 3.622 3.540 1.00 88.88 197 ARG A CA 1
ATOM 1618 C C . ARG A 1 197 ? -7.008 2.266 3.771 1.00 88.88 197 ARG A C 1
ATOM 1620 O O . ARG A 1 197 ? -6.289 1.279 3.854 1.00 88.88 197 ARG A O 1
ATOM 1627 N N . PHE A 1 198 ? -8.334 2.233 3.840 1.00 89.81 198 PHE A N 1
ATOM 1628 C CA . PHE A 1 198 ? -9.116 1.006 3.717 1.00 89.81 198 PHE A CA 1
ATOM 1629 C C . PHE A 1 198 ? -9.538 0.834 2.257 1.00 89.81 198 PHE A C 1
ATOM 1631 O O . PHE A 1 198 ? -10.271 1.679 1.733 1.00 89.81 198 PHE A O 1
ATOM 1638 N N . GLY A 1 199 ? -9.055 -0.222 1.612 1.00 87.69 199 GLY A N 1
ATOM 1639 C CA . GLY A 1 199 ? -9.456 -0.670 0.279 1.00 87.69 199 GLY A CA 1
ATOM 1640 C C . GLY A 1 199 ? -10.238 -1.981 0.331 1.00 87.69 199 GLY A C 1
ATOM 1641 O O . GLY A 1 199 ? -10.376 -2.590 1.392 1.00 87.69 199 GLY A O 1
ATOM 1642 N N . GLU A 1 200 ? -10.752 -2.421 -0.817 1.00 86.75 200 GLU A N 1
ATOM 1643 C CA . GLU A 1 200 ? -11.606 -3.613 -0.955 1.00 86.75 200 GLU A CA 1
ATOM 1644 C C . GLU A 1 200 ? -11.013 -4.868 -0.281 1.00 86.75 200 GLU A C 1
ATOM 1646 O O . GLU A 1 200 ? -11.729 -5.650 0.342 1.00 86.75 200 GLU A O 1
ATOM 1651 N N . GLN A 1 201 ? -9.690 -5.024 -0.329 1.00 83.69 201 GLN A N 1
ATOM 1652 C CA . GLN A 1 201 ? -8.948 -6.128 0.282 1.00 83.69 201 GLN A CA 1
ATOM 1653 C C . GLN A 1 201 ? -8.947 -6.137 1.819 1.00 83.69 201 GLN A C 1
ATOM 1655 O O . GLN A 1 201 ? -8.663 -7.172 2.419 1.00 83.69 201 GLN A O 1
ATOM 1660 N N . ASP A 1 202 ? -9.246 -5.006 2.460 1.00 87.62 202 ASP A N 1
ATOM 1661 C CA . ASP A 1 202 ? -9.262 -4.878 3.921 1.00 87.62 202 ASP A CA 1
ATOM 1662 C C . ASP A 1 202 ? -10.616 -5.285 4.524 1.00 87.62 202 ASP A C 1
ATOM 1664 O O . ASP A 1 202 ? -10.758 -5.385 5.748 1.00 87.62 202 ASP A O 1
ATOM 1668 N N . LEU A 1 203 ? -11.626 -5.510 3.677 1.00 88.88 203 LEU A N 1
ATOM 1669 C CA . LEU A 1 203 ? -12.955 -5.931 4.097 1.00 88.88 203 LEU A CA 1
ATOM 1670 C C . LEU A 1 203 ? -12.919 -7.367 4.629 1.00 88.88 203 LEU A C 1
ATOM 1672 O O . LEU A 1 203 ? -12.591 -8.320 3.927 1.00 88.88 203 LEU A O 1
ATOM 1676 N N . LEU A 1 204 ? -13.351 -7.541 5.877 1.00 87.06 204 LEU A N 1
ATOM 1677 C CA . LEU A 1 204 ? -13.441 -8.847 6.538 1.00 87.06 204 LEU A CA 1
ATOM 1678 C C . LEU A 1 204 ? -14.595 -9.706 5.995 1.00 87.06 204 LEU A C 1
ATOM 1680 O O . LEU A 1 204 ? -14.658 -10.907 6.256 1.00 87.06 204 LEU A O 1
ATOM 1684 N N . ILE A 1 205 ? -15.525 -9.099 5.252 1.00 83.81 205 ILE A N 1
ATOM 1685 C CA . ILE A 1 205 ? -16.696 -9.768 4.684 1.00 83.81 205 ILE A CA 1
ATOM 1686 C C . ILE A 1 205 ? -16.410 -10.121 3.224 1.00 83.81 205 ILE A C 1
ATOM 1688 O O . ILE A 1 205 ? -16.358 -9.244 2.364 1.00 83.81 205 ILE A O 1
ATOM 1692 N N . LYS A 1 206 ? -16.271 -11.420 2.934 1.00 81.94 206 LYS A N 1
ATOM 1693 C CA . LYS A 1 206 ? -16.016 -11.913 1.573 1.00 81.94 206 LYS A CA 1
ATOM 1694 C C . LYS A 1 206 ? -17.166 -11.555 0.623 1.00 81.94 206 LYS A C 1
ATOM 1696 O O . LYS A 1 206 ? -18.335 -11.714 0.971 1.00 81.94 206 LYS A O 1
ATOM 1701 N N . GLY A 1 207 ? -16.827 -11.112 -0.588 1.00 81.06 207 GLY A N 1
ATOM 1702 C CA . GLY A 1 207 ? -17.792 -10.832 -1.660 1.00 81.06 207 GLY A CA 1
ATOM 1703 C C . GLY A 1 207 ? -18.628 -9.560 -1.473 1.00 81.06 207 GLY A C 1
ATOM 1704 O O . GLY A 1 207 ? -19.597 -9.356 -2.204 1.00 81.06 207 GLY A O 1
ATOM 1705 N N . LYS A 1 208 ? -18.295 -8.708 -0.496 1.00 85.12 208 LYS A N 1
ATOM 1706 C CA . LYS A 1 208 ? -18.843 -7.352 -0.380 1.00 85.12 208 LYS A CA 1
ATOM 1707 C C . LYS A 1 208 ? -17.806 -6.345 -0.844 1.00 85.12 208 LYS A C 1
ATOM 1709 O O . LYS A 1 208 ? -16.620 -6.557 -0.627 1.00 85.12 208 LYS A O 1
ATOM 1714 N N . HIS A 1 209 ? -18.293 -5.253 -1.419 1.00 86.50 209 HIS A N 1
ATOM 1715 C CA . HIS A 1 209 ? -17.478 -4.139 -1.862 1.00 86.50 209 HIS A CA 1
ATOM 1716 C C . HIS A 1 209 ? -17.835 -2.850 -1.134 1.00 86.50 209 HIS A C 1
ATOM 1718 O O . HIS A 1 209 ? -18.967 -2.677 -0.670 1.00 86.50 209 HIS A O 1
ATOM 1724 N N . PHE A 1 210 ? -16.908 -1.896 -1.086 1.00 85.44 210 PHE A N 1
ATOM 1725 C CA . PHE A 1 210 ? -17.176 -0.558 -0.548 1.00 85.44 210 PHE A CA 1
ATOM 1726 C C . PHE A 1 210 ? -18.361 0.112 -1.248 1.00 85.44 210 PHE A C 1
ATOM 1728 O O . PHE A 1 210 ? -19.178 0.773 -0.610 1.00 85.44 210 PHE A O 1
ATOM 1735 N N . SER A 1 211 ? -18.521 -0.133 -2.548 1.00 84.25 211 SER A N 1
ATOM 1736 C CA . SER A 1 211 ? -19.653 0.359 -3.339 1.00 84.25 211 SER A CA 1
ATOM 1737 C C . SER A 1 211 ? -21.029 -0.112 -2.840 1.00 84.25 211 SER A C 1
ATOM 1739 O O . SER A 1 211 ? -22.035 0.550 -3.098 1.00 84.25 211 SER A O 1
ATOM 1741 N N . ASN A 1 212 ? -21.104 -1.213 -2.085 1.00 87.19 212 ASN A N 1
ATOM 1742 C CA . ASN A 1 212 ? -22.357 -1.698 -1.505 1.00 87.19 212 ASN A CA 1
ATOM 1743 C C . ASN A 1 212 ? -22.818 -0.880 -0.285 1.00 87.19 212 ASN A C 1
ATOM 1745 O O . ASN A 1 212 ? -23.957 -1.050 0.155 1.00 87.19 212 ASN A O 1
ATOM 1749 N N . PHE A 1 213 ? -21.971 -0.013 0.282 1.00 86.44 213 PHE A N 1
ATOM 1750 C CA . PHE A 1 213 ? -22.246 0.683 1.540 1.00 86.44 213 PHE A CA 1
ATOM 1751 C C . PHE A 1 213 ? -22.410 2.195 1.340 1.00 86.44 213 PHE A C 1
ATOM 1753 O O . PHE A 1 213 ? -21.479 2.906 0.980 1.00 86.44 213 PHE A O 1
ATOM 1760 N N . LYS A 1 214 ? -23.596 2.734 1.643 1.00 85.56 214 LYS A N 1
ATOM 1761 C CA . LYS A 1 214 ? -23.857 4.185 1.531 1.00 85.56 214 LYS A CA 1
ATOM 1762 C C . LYS A 1 214 ? -23.345 4.989 2.729 1.00 85.56 214 LYS A C 1
ATOM 1764 O O . LYS A 1 214 ? -22.915 6.128 2.571 1.00 85.56 214 LYS A O 1
ATOM 1769 N N . LYS A 1 215 ? -23.411 4.393 3.922 1.00 87.88 215 LYS A N 1
ATOM 1770 C CA . LYS A 1 215 ? -23.006 5.010 5.187 1.00 87.88 215 LYS A CA 1
ATOM 1771 C C . LYS A 1 215 ? -22.103 4.068 5.954 1.00 87.88 215 LYS A C 1
ATOM 1773 O O . LYS A 1 215 ? -22.394 2.876 6.065 1.00 87.88 215 LYS A O 1
ATOM 1778 N N . LEU A 1 216 ? -21.039 4.624 6.507 1.00 90.31 216 LEU A N 1
ATOM 1779 C CA . LEU A 1 216 ? -20.069 3.912 7.317 1.00 90.31 216 LEU A CA 1
ATOM 1780 C C . LEU A 1 216 ? -19.767 4.713 8.582 1.00 90.31 216 LEU A C 1
ATOM 1782 O O . LEU A 1 216 ? -19.970 5.925 8.651 1.00 90.31 216 LEU A O 1
ATOM 1786 N N . LYS A 1 217 ? -19.303 4.007 9.602 1.00 91.50 217 LYS A N 1
ATOM 1787 C CA . LYS A 1 217 ? -18.927 4.537 10.908 1.00 91.50 217 LYS A CA 1
ATOM 1788 C C . LYS A 1 217 ? -17.471 4.174 11.152 1.00 91.50 217 LYS A C 1
ATOM 1790 O O . LYS A 1 217 ? -17.110 3.000 11.069 1.00 91.50 217 LYS A O 1
ATOM 1795 N N . ILE A 1 218 ? -16.643 5.174 11.422 1.00 91.56 218 ILE A N 1
ATOM 1796 C CA . ILE A 1 218 ? -15.217 5.002 11.700 1.00 91.56 218 ILE A CA 1
ATOM 1797 C C . ILE A 1 218 ? -14.981 5.314 13.163 1.00 91.56 218 ILE A C 1
ATOM 1799 O O . ILE A 1 218 ? -15.395 6.363 13.653 1.00 91.56 218 ILE A O 1
ATOM 1803 N N . ILE A 1 219 ? -14.296 4.403 13.836 1.00 89.88 219 ILE A N 1
ATOM 1804 C CA . ILE A 1 219 ? -13.922 4.522 15.237 1.00 89.88 219 ILE A CA 1
ATOM 1805 C C . ILE A 1 219 ? -12.400 4.479 15.306 1.00 89.88 219 ILE A C 1
ATOM 1807 O O . ILE A 1 219 ? -11.785 3.534 14.810 1.00 89.88 219 ILE A O 1
ATOM 1811 N N . VAL A 1 220 ? -11.798 5.488 15.925 1.00 90.19 220 VAL A N 1
ATOM 1812 C CA . VAL A 1 220 ? -10.375 5.505 16.270 1.00 90.19 220 VAL A CA 1
ATOM 1813 C C . VAL A 1 220 ? -10.270 5.374 17.778 1.00 90.19 220 VAL A C 1
ATOM 1815 O O . VAL A 1 220 ? -10.809 6.203 18.510 1.00 90.19 220 VAL A O 1
ATOM 1818 N N . ARG A 1 221 ? -9.595 4.323 18.241 1.00 88.81 221 ARG A N 1
ATOM 1819 C CA . ARG A 1 221 ? -9.461 4.010 19.665 1.00 88.81 221 ARG A CA 1
ATOM 1820 C C . ARG A 1 221 ? -8.005 3.765 20.040 1.00 88.81 221 ARG A C 1
ATOM 1822 O O . ARG A 1 221 ? -7.355 2.940 19.400 1.00 88.81 221 ARG A O 1
ATOM 1829 N N . THR A 1 222 ? -7.521 4.398 21.103 1.00 84.25 222 THR A N 1
ATOM 1830 C CA . THR A 1 222 ? -6.304 3.958 21.798 1.00 84.25 222 THR A CA 1
ATOM 1831 C C . THR A 1 222 ? -6.655 2.827 22.755 1.00 84.25 222 THR A C 1
ATOM 1833 O O . THR A 1 222 ? -7.653 2.902 23.462 1.00 84.25 222 THR A O 1
ATOM 1836 N N . SER A 1 223 ? -5.874 1.751 22.749 1.00 79.19 223 SER A N 1
ATOM 1837 C CA . SER A 1 223 ? -6.053 0.636 23.675 1.00 79.19 223 SER A CA 1
ATOM 1838 C C . SER A 1 223 ? -4.800 0.449 24.508 1.00 79.19 223 SER A C 1
ATOM 1840 O O . SER A 1 223 ? -3.763 0.025 23.988 1.00 79.19 223 SER A O 1
ATOM 1842 N N . ILE A 1 224 ? -4.907 0.755 25.798 1.00 69.94 224 ILE A N 1
ATOM 1843 C CA . ILE A 1 224 ? -3.794 0.641 26.751 1.00 69.94 224 ILE A CA 1
ATOM 1844 C C . ILE A 1 224 ? -3.452 -0.835 26.997 1.00 69.94 224 ILE A C 1
ATOM 1846 O O . ILE A 1 224 ? -2.282 -1.203 27.026 1.00 69.94 224 ILE A O 1
ATOM 1850 N N . LEU A 1 225 ? -4.466 -1.698 27.112 1.00 63.53 225 LEU A N 1
ATOM 1851 C CA . LEU A 1 225 ? -4.297 -3.136 27.370 1.00 63.53 225 LEU A CA 1
ATOM 1852 C C . LEU A 1 225 ? -4.253 -3.999 26.095 1.00 63.53 225 LEU A C 1
ATOM 1854 O O . LEU A 1 225 ? -4.161 -5.219 26.182 1.00 63.53 225 LEU A O 1
ATOM 1858 N N . GLY A 1 226 ? -4.352 -3.395 24.906 1.00 58.41 226 GLY A N 1
ATOM 1859 C CA . GLY A 1 226 ? -4.356 -4.113 23.624 1.00 58.41 226 GLY A CA 1
ATOM 1860 C C . GLY A 1 226 ? -5.643 -4.895 23.313 1.00 58.41 226 GLY A C 1
ATOM 1861 O O . GLY A 1 226 ? -5.688 -5.621 22.314 1.00 58.41 226 GLY A O 1
ATOM 1862 N N . ASN A 1 227 ? -6.689 -4.736 24.129 1.00 59.00 227 ASN A N 1
ATOM 1863 C CA . ASN A 1 227 ? -7.976 -5.417 23.989 1.00 59.00 227 ASN A CA 1
ATOM 1864 C C . ASN A 1 227 ? -8.912 -4.716 22.985 1.00 59.00 227 ASN A C 1
ATOM 1866 O O . ASN A 1 227 ? -8.836 -3.514 22.737 1.00 59.00 227 ASN A O 1
ATOM 1870 N N . THR A 1 228 ? -9.834 -5.477 22.391 1.00 50.72 228 THR A N 1
ATOM 1871 C CA . THR A 1 228 ? -10.793 -4.986 21.377 1.00 50.72 228 THR A CA 1
ATOM 1872 C C . THR A 1 228 ? -12.048 -4.338 21.979 1.00 50.72 228 THR A C 1
ATOM 1874 O O . THR A 1 228 ? -12.836 -3.712 21.260 1.00 50.72 228 THR A O 1
ATOM 1877 N N . THR A 1 229 ? -12.237 -4.447 23.294 1.00 62.53 229 THR A N 1
ATOM 1878 C CA . THR A 1 229 ? -13.300 -3.821 24.093 1.00 62.53 229 THR A CA 1
ATOM 1879 C C . THR A 1 229 ? -12.789 -2.564 24.799 1.00 62.53 229 THR A C 1
ATOM 1881 O O . THR A 1 229 ? -11.620 -2.482 25.159 1.00 62.53 229 THR A O 1
ATOM 1884 N N . LYS A 1 230 ? -13.664 -1.559 24.955 1.00 65.88 230 LYS A N 1
ATOM 1885 C CA . LYS A 1 230 ? -13.317 -0.284 25.598 1.00 65.88 230 LYS A CA 1
ATOM 1886 C C . LYS A 1 230 ? -12.992 -0.532 27.070 1.00 65.88 230 LYS A C 1
ATOM 1888 O O . LYS A 1 230 ? -13.841 -1.050 27.793 1.00 65.88 230 LYS A O 1
ATOM 1893 N N . THR A 1 231 ? -11.796 -0.144 27.491 1.00 68.69 231 THR A N 1
ATOM 1894 C CA . THR A 1 231 ? -11.338 -0.225 28.885 1.00 68.69 231 THR A CA 1
ATOM 1895 C C . THR A 1 231 ? -11.278 1.186 29.487 1.00 68.69 231 THR A C 1
ATOM 1897 O O . THR A 1 231 ? -11.051 2.143 28.743 1.00 68.69 231 THR A O 1
ATOM 1900 N N . PRO A 1 232 ? -11.495 1.381 30.803 1.00 71.50 232 PRO A N 1
ATOM 1901 C CA . PRO A 1 232 ? -11.213 2.666 31.444 1.00 71.50 232 PRO A CA 1
ATOM 1902 C C . PRO A 1 232 ? -9.782 3.143 31.134 1.00 71.50 232 PRO A C 1
ATOM 1904 O O . PRO A 1 232 ? -8.832 2.385 31.309 1.00 71.50 232 PRO A O 1
ATOM 1907 N N . GLY A 1 233 ? -9.645 4.377 30.637 1.00 68.69 233 GLY A N 1
ATOM 1908 C CA . GLY A 1 233 ? -8.373 4.954 30.173 1.00 68.69 233 GLY A CA 1
ATOM 1909 C C . GLY A 1 233 ? -8.155 4.907 28.653 1.00 68.69 233 GLY A C 1
ATOM 1910 O O . GLY A 1 233 ? -7.308 5.634 28.142 1.00 68.69 233 GLY A O 1
ATOM 1911 N N . ASP A 1 234 ? -8.944 4.125 27.911 1.00 72.31 234 ASP A N 1
ATOM 1912 C CA . ASP A 1 234 ? -8.927 4.149 26.446 1.00 72.31 234 ASP A CA 1
ATOM 1913 C C . ASP A 1 234 ? -9.610 5.421 25.921 1.00 72.31 234 ASP A C 1
ATOM 1915 O O . ASP A 1 234 ? -10.751 5.733 26.286 1.00 72.31 234 ASP A O 1
ATOM 1919 N N . TYR A 1 235 ? -8.946 6.126 25.005 1.00 76.94 235 TYR A N 1
ATOM 1920 C CA . TYR A 1 235 ? -9.528 7.268 24.307 1.00 76.94 235 TYR A CA 1
ATOM 1921 C C . TYR A 1 235 ? -10.170 6.774 23.020 1.00 76.94 235 TYR A C 1
ATOM 1923 O O . TYR A 1 235 ? -9.548 6.072 22.223 1.00 76.94 235 TYR A O 1
ATOM 1931 N N . GLU A 1 236 ? -11.427 7.148 22.802 1.00 82.19 236 GLU A N 1
ATOM 1932 C CA . GLU A 1 236 ? -12.192 6.756 21.624 1.00 82.19 236 GLU A CA 1
ATOM 1933 C C . GLU A 1 236 ? -12.837 7.980 20.987 1.00 82.19 236 GLU A C 1
ATOM 1935 O O . GLU A 1 236 ? -13.514 8.758 21.658 1.00 82.19 236 GLU A O 1
ATOM 1940 N N . MET A 1 237 ? -12.660 8.111 19.677 1.00 79.50 237 MET A N 1
ATOM 1941 C CA . MET A 1 237 ? -13.403 9.047 18.850 1.00 79.50 237 MET A CA 1
ATOM 1942 C C . MET A 1 237 ? -14.108 8.313 17.721 1.00 79.50 237 MET A C 1
ATOM 1944 O O . MET A 1 237 ? -13.595 7.346 17.155 1.00 79.50 237 MET A O 1
ATOM 1948 N N . GLU A 1 238 ? -15.268 8.830 17.343 1.00 85.62 238 GLU A N 1
ATOM 1949 C CA . GLU A 1 238 ? -16.100 8.264 16.295 1.00 85.62 238 GLU A CA 1
ATOM 1950 C C . GLU A 1 238 ? -16.533 9.343 15.302 1.00 85.62 238 GLU A C 1
ATOM 1952 O O . GLU A 1 238 ? -16.904 10.449 15.693 1.00 85.62 238 GLU A O 1
ATOM 1957 N N . LYS A 1 239 ? -16.527 9.007 14.008 1.00 82.81 239 LYS A N 1
ATOM 1958 C CA . LYS A 1 239 ? -17.133 9.825 12.953 1.00 82.81 239 LYS A CA 1
ATOM 1959 C C . LYS A 1 239 ? -17.964 8.972 12.002 1.00 82.81 239 LYS A C 1
ATOM 1961 O O . LYS A 1 239 ? -17.564 7.876 11.609 1.00 82.81 239 LYS A O 1
ATOM 1966 N N . HIS A 1 240 ? -19.104 9.519 11.593 1.00 84.25 240 HIS A N 1
ATOM 1967 C CA . HIS A 1 240 ? -19.922 8.967 10.518 1.00 84.25 240 HIS A CA 1
ATOM 1968 C C . HIS A 1 240 ? -19.445 9.518 9.177 1.00 84.25 240 HIS A C 1
ATOM 1970 O O . HIS A 1 240 ? -19.104 10.696 9.066 1.00 84.25 240 HIS A O 1
ATOM 1976 N N . VAL A 1 241 ? -19.415 8.658 8.163 1.00 82.81 241 VAL A N 1
ATOM 1977 C CA . VAL A 1 241 ? -18.969 9.000 6.815 1.00 82.81 241 VAL A CA 1
ATOM 1978 C C . VAL A 1 241 ? -20.007 8.540 5.810 1.00 82.81 241 VAL A C 1
ATOM 1980 O O . VAL A 1 241 ? -20.453 7.390 5.831 1.00 82.81 241 VAL A O 1
ATOM 1983 N N . GLU A 1 242 ? -20.367 9.443 4.908 1.00 83.62 242 GLU A N 1
ATOM 1984 C CA . GLU A 1 242 ? -21.252 9.157 3.787 1.00 83.62 242 GLU A CA 1
ATOM 1985 C C . GLU A 1 242 ? -20.450 9.078 2.490 1.00 83.62 242 GLU A C 1
ATOM 1987 O O . GLU A 1 242 ? -19.457 9.787 2.298 1.00 83.62 242 GLU A O 1
ATOM 1992 N N . ALA A 1 243 ? -20.858 8.164 1.616 1.00 81.38 243 ALA A N 1
ATOM 1993 C CA . ALA A 1 243 ? -20.201 7.945 0.339 1.00 81.38 243 ALA A CA 1
ATOM 1994 C C . ALA A 1 243 ? -20.652 8.990 -0.696 1.00 81.38 243 ALA A C 1
ATOM 1996 O O . ALA A 1 243 ? -21.821 9.368 -0.741 1.00 81.38 243 ALA A O 1
ATOM 1997 N N . THR A 1 244 ? -19.744 9.434 -1.565 1.00 80.00 244 THR A N 1
ATOM 1998 C CA . THR A 1 244 ? -20.035 10.367 -2.665 1.00 80.00 244 THR A CA 1
ATOM 1999 C C . THR A 1 244 ? -19.685 9.724 -4.005 1.00 80.00 244 THR A C 1
ATOM 2001 O O . THR A 1 244 ? -18.685 9.020 -4.126 1.00 80.00 244 THR A O 1
ATOM 2004 N N . LEU A 1 245 ? -20.492 9.961 -5.038 1.00 73.12 245 LEU A N 1
ATOM 2005 C CA . LEU A 1 245 ? -20.200 9.499 -6.397 1.00 73.12 245 LEU A CA 1
ATOM 2006 C C . LEU A 1 245 ? -19.232 10.466 -7.091 1.00 73.12 245 LEU A C 1
ATOM 2008 O O . LEU A 1 245 ? -19.520 11.650 -7.229 1.00 73.12 245 LEU A O 1
ATOM 2012 N N . VAL A 1 246 ? -18.090 9.957 -7.556 1.00 74.25 246 VAL A N 1
ATOM 2013 C CA . VAL A 1 246 ? -17.081 10.710 -8.315 1.00 74.25 246 VAL A CA 1
ATOM 2014 C C . VAL A 1 246 ? -16.663 9.888 -9.533 1.00 74.25 246 VAL A C 1
ATOM 2016 O O . VAL A 1 246 ? -16.129 8.792 -9.385 1.00 74.25 246 VAL A O 1
ATOM 2019 N N . LYS A 1 247 ? -16.872 10.418 -10.748 1.00 72.06 247 LYS A N 1
ATOM 2020 C CA . LYS A 1 247 ? -16.540 9.739 -12.023 1.00 72.06 247 LYS A CA 1
ATOM 2021 C C . LYS A 1 247 ? -17.113 8.314 -12.116 1.00 72.06 247 LYS A C 1
ATOM 2023 O O . LYS A 1 247 ? -16.403 7.375 -12.463 1.00 72.06 247 LYS A O 1
ATOM 2028 N N . ASN A 1 248 ? -18.388 8.158 -11.756 1.00 70.62 248 ASN A N 1
ATOM 2029 C CA . ASN A 1 248 ? -19.094 6.872 -11.726 1.00 70.62 248 ASN A CA 1
ATOM 2030 C C . ASN A 1 248 ? -18.508 5.820 -10.754 1.00 70.62 248 ASN A C 1
ATOM 2032 O O . ASN A 1 248 ? -18.847 4.643 -10.838 1.00 70.62 248 ASN A O 1
ATOM 2036 N N . LYS A 1 249 ? -17.642 6.234 -9.817 1.00 74.50 249 LYS A N 1
ATOM 2037 C CA . LYS A 1 249 ? -17.104 5.408 -8.726 1.00 74.50 249 LYS A CA 1
ATOM 2038 C C . LYS A 1 249 ? -17.528 5.994 -7.381 1.00 74.50 249 LYS A C 1
ATOM 2040 O O . LYS A 1 249 ? -17.551 7.212 -7.210 1.00 74.50 249 LYS A O 1
ATOM 2045 N N . ILE A 1 250 ? -17.851 5.142 -6.414 1.00 77.69 250 ILE A N 1
ATOM 2046 C CA . ILE A 1 250 ? -18.137 5.583 -5.045 1.00 77.69 250 ILE A CA 1
ATOM 2047 C C . ILE A 1 250 ? -16.806 5.901 -4.355 1.00 77.69 250 ILE A C 1
ATOM 2049 O O . ILE A 1 250 ? -15.896 5.076 -4.349 1.00 77.69 250 ILE A O 1
ATOM 2053 N N . LYS A 1 251 ? -16.674 7.101 -3.793 1.00 81.00 251 LYS A N 1
ATOM 2054 C CA . LYS A 1 251 ? -15.510 7.539 -3.019 1.00 81.00 251 LYS A CA 1
ATOM 2055 C C . LYS A 1 251 ? -15.947 8.090 -1.672 1.00 81.00 251 LYS A C 1
ATOM 2057 O O . LYS A 1 251 ? -16.991 8.726 -1.557 1.00 81.00 251 LYS A O 1
ATOM 2062 N N . TYR A 1 252 ? -15.112 7.887 -0.666 1.00 82.88 252 TYR A N 1
ATOM 2063 C CA . TYR A 1 252 ? -15.287 8.496 0.644 1.00 82.88 252 TYR A CA 1
ATOM 2064 C C . TYR A 1 252 ? -14.265 9.612 0.827 1.00 82.88 252 TYR A C 1
ATOM 2066 O O . TYR A 1 252 ? -13.185 9.600 0.230 1.00 82.88 252 TYR A O 1
ATOM 2074 N N . LYS A 1 253 ? -14.618 10.607 1.638 1.00 78.31 253 LYS A N 1
ATOM 2075 C CA . LYS A 1 253 ? -13.737 11.740 1.927 1.00 78.31 253 LYS A CA 1
ATOM 2076 C C . LYS A 1 253 ? -12.651 11.329 2.925 1.00 78.31 253 LYS A C 1
ATOM 2078 O O . LYS A 1 253 ? -12.906 10.513 3.806 1.00 78.31 253 LYS A O 1
ATOM 2083 N N . LYS A 1 254 ? -11.471 11.955 2.825 1.00 83.44 254 LYS A N 1
ATOM 2084 C CA . LYS A 1 254 ? -10.431 11.888 3.861 1.00 83.44 254 LYS A CA 1
ATOM 2085 C C . LYS A 1 254 ? -11.017 12.320 5.207 1.00 83.44 254 LYS A C 1
ATOM 2087 O O . LYS A 1 254 ? -11.586 13.411 5.301 1.00 83.44 254 LYS A O 1
ATOM 2092 N N . ILE A 1 255 ? -10.843 11.497 6.237 1.00 84.19 255 ILE A N 1
ATOM 2093 C CA . ILE A 1 255 ? -11.315 11.787 7.595 1.00 84.19 255 ILE A CA 1
ATOM 2094 C C . ILE A 1 255 ? -10.128 12.109 8.489 1.00 84.19 255 ILE A C 1
ATOM 2096 O O . ILE A 1 255 ? -9.134 11.392 8.475 1.00 84.19 255 ILE A O 1
ATOM 2100 N N . ILE A 1 256 ? -10.243 13.190 9.257 1.00 84.62 256 ILE A N 1
ATOM 2101 C CA . ILE A 1 256 ? -9.220 13.644 10.202 1.00 84.62 256 ILE A CA 1
ATOM 2102 C C . ILE A 1 256 ? -9.732 13.404 11.618 1.00 84.62 256 ILE A C 1
ATOM 2104 O O . ILE A 1 256 ? -10.837 13.846 11.956 1.00 84.62 256 ILE A O 1
ATOM 2108 N N . PHE A 1 257 ? -8.940 12.714 12.428 1.00 84.38 257 PHE A N 1
ATOM 2109 C CA . PHE A 1 257 ? -9.142 12.575 13.866 1.00 84.38 257 PHE A CA 1
ATOM 2110 C C . PHE A 1 257 ? -7.997 13.276 14.588 1.00 84.38 257 PHE A C 1
ATOM 2112 O O . PHE A 1 257 ? -6.851 12.873 14.413 1.00 84.38 257 PHE A O 1
ATOM 2119 N N . SER A 1 258 ? -8.333 14.286 15.391 1.00 81.88 258 SER A N 1
ATOM 2120 C CA . SER A 1 258 ? -7.385 15.044 16.210 1.00 81.88 258 SER A CA 1
ATOM 2121 C C . SER A 1 258 ? -7.811 14.924 17.672 1.00 81.88 258 SER A C 1
ATOM 2123 O O . SER A 1 258 ? -8.939 15.285 18.014 1.00 81.88 258 SER A O 1
ATOM 2125 N N . PHE A 1 259 ? -6.943 14.361 18.511 1.00 79.00 259 PHE A N 1
ATOM 2126 C CA . PHE A 1 259 ? -7.133 14.296 19.963 1.00 79.00 259 PHE A CA 1
ATOM 2127 C C . PHE A 1 259 ? -6.495 15.545 20.590 1.00 79.00 259 PHE A C 1
ATOM 2129 O O . PHE A 1 259 ? -5.299 15.775 20.382 1.00 79.00 259 PHE A O 1
ATOM 2136 N N . TRP A 1 260 ? -7.305 16.343 21.291 1.00 71.75 260 TRP A N 1
ATOM 2137 C CA . TRP A 1 260 ? -6.928 17.605 21.940 1.00 71.75 260 TRP A CA 1
ATOM 2138 C C . TRP A 1 260 ? -6.943 17.469 23.456 1.00 71.75 260 TRP A C 1
ATOM 2140 O O . TRP A 1 260 ? -7.794 16.694 23.952 1.00 71.75 260 TRP A O 1
#

Radius of gyration: 27.56 Å; Cα contacts (8 Å, |Δi|>4): 316; chains: 1; bounding box: 73×61×62 Å

Sequence (260 aa):
MIVWFFGFLIFSLVVIAIPLFSLLLTRRRKLFILFFLSVLFLMVGGGLYFFLGGLQQLRLYKNGLEIKKIKEEYGALDNIALKLNEKLRKRPDPKGWYLLGKLYLSQNQLKSALFAFHEGLKMAPDNEELKREYTQTLILEKQQEEPGIDVYVEMRDEVKNQFSPQTVIFVILKLPSSKMPLAAIKRQIKDLPFNVRFGEQDLLIKGKHFSNFKKLKIIVRTSILGNTTKTPGDYEMEKHVEATLVKNKIKYKKIIFSFW

Solvent-accessible surface area (backbone atoms only — not comparable to full-atom values): 14474 Å² total; per-residue (Å²): 117,70,71,61,53,56,54,50,52,55,50,52,52,52,66,57,48,50,63,67,57,49,75,80,50,60,78,73,59,52,55,55,52,52,53,52,50,53,53,50,50,54,52,50,52,50,48,48,42,58,72,74,39,48,66,56,55,54,48,53,52,54,52,50,54,51,52,48,54,47,39,74,75,57,51,62,75,88,52,33,60,57,55,49,51,56,46,37,73,78,54,72,44,45,65,61,24,40,52,47,13,55,52,26,48,77,70,70,34,41,68,63,13,36,52,27,17,48,59,14,28,75,73,38,74,83,39,65,67,43,52,48,53,30,51,54,33,48,52,52,42,50,62,70,69,45,41,37,40,40,41,35,42,42,66,40,66,79,64,50,70,78,48,59,55,78,31,33,31,40,44,35,34,23,42,82,90,47,92,61,68,41,28,74,47,83,47,38,55,66,58,58,69,42,77,46,73,45,44,60,87,51,44,72,51,85,96,57,53,59,78,78,48,62,56,38,29,39,37,43,30,41,24,82,85,70,56,97,63,93,50,96,89,41,52,74,49,77,48,79,45,62,56,42,82,53,94,95,37,47,38,43,68,76,41,82,45,76,50,128

pLDDT: mean 81.85, std 11.25, range [49.97, 97.06]

Foldseek 3Di:
DVVVVVVVVVVVVVVVVLVVVCVPDDPVVNVVVVVVVVVVVVVVVVVVCVVVPVVVVVVVVVLVVVVVVLCVVQPDLVCSLVVLVVVCVVPPDLVSLQNSLVSCVVVVNLVSSLVSLVSSCVVPVPPPVSVVSNVVSVVVVVQVPAAKEKEWEAEDPVLLVVADQAWKKKKFKAAPPDPDTQFIDIDGSVCPGDMDMDAQVRGPDPPDHPVVDQKMKIKIKTDRPPDPDDDVVIDIDMDMWGWDQDPNHTYTDYHYDYHD

Mean predicted aligned error: 14.48 Å

Secondary structure (DSSP, 8-state):
-HHHHHHHHHHHHHHHHHHHHHTTS-HHHHHHHHHHHHHHHHHHHHHHHHHTTHHHHHHHHHHHHHHHHHHHHH-SHHHHHHHHHHHHHHS--HHHHHHHHHHHHHTT-HHHHHHHHHHHHHH-TT-HHHHHHHHHHHHHHHHHHSS-EEEEEEE-HHHHTTS-TT-EEEEEEE-TT-SSEEEEEEEEGGG-SEEEEE-GGG-SSTT--GGG-SEEEEEEEEESS--SS--TT--EEEEEEE-EEETTEEE---EEEEE-